Protein AF-C0PP28-F1 (afdb_monomer)

pLDDT: mean 81.12, std 16.84, range [31.27, 96.44]

Secondary structure (DSSP, 8-state):
-----TT----PPP---HHHHHHHHHHHHHHHHHHHHHHHHHHHHHTPPP-SHHHHHHHHHHHHHHHHHHHHHHHHHHH-HHHHS--S-PPP-PPP--HHHHHHHHHHHHHHHHHHHHHHHHHHHSSSSB-HHHHHHHHHHHHHHHHTGGGS-GGGHHHHHHHHHHHHHHHHHSPBPP-----------SSS-S--EEEEE--SSSS-EEEEEEE-TTS-EEEEEES-SS-GGG-EEEEEPPPGGGGTT--HHHHHHHHTTS-HHHHHHH--SSHHHHHHHHHHHHHHHHHT-GGGHHHHHHHHHS-TT----

Foldseek 3Di:
DDPPPPDPPDPPPPPPPPVLVVVLVVLVVVLVVLLVVLVVQLVVLLPDFQQALVSLVVSLVSLVVSVVVNVVSVVCCVVDPSNVPDPDDDDPPDDPPCPSSVLSNQQSVLLNVLLVLLVVLLVVLPPPADEPVNLVVSLVVLVVSVVCLVSHDPSHNVHSVVSSVVSNCSSVPGDYDDDDPDDDDPPDDPPFFPDWDWDWADDVDPDIWIWIWGAGPVLFIKIWGQLDPVCSVNHIDIDTQDALVVLPPDALVVVVVVCNRPRPVLCVQQDDPGSLSSSLSNNVVRLVRQCRYPSCVVVSVCVVVVPPRDPPD

Sequence (313 aa):
MDGWMAGLGTAQPPTTDALGQLLSEYTKRVYTSQLQHLKDIAGTLATEEADDPAHVSKLRSALESVDHKRRKIMQQMRTDTALLTKEEGGSPIRNPLTAAEDARLASLISLDNILKQVKEVIRQSSTGPMRKSKRKALLELLDDLLTQMPSLLDIDHPCAQKQIMEARKVVESLQEDPDDPAPQSNALGEGEVSQWNVLQFNTGTTAPFIIKCGANSSGELVIKADLRVQEPKGGEVIRVVPRPTVLADLSFEEIKGVFEQLPEAVSLLALARTADGTRARYSRLYRTLASKVTALKETVAEMERGGVFKDVR

Organism: Zea mays (NCBI:txid4577)

Structure (mmCIF, N/CA/C/O backbone):
data_AF-C0PP28-F1
#
_entry.id   AF-C0PP28-F1
#
loop_
_atom_site.group_PDB
_atom_site.id
_atom_site.type_symbol
_atom_site.label_atom_id
_atom_site.label_alt_id
_atom_site.label_comp_id
_atom_site.label_asym_id
_atom_site.label_entity_id
_atom_site.label_seq_id
_atom_site.pdbx_PDB_ins_code
_atom_site.Cartn_x
_atom_site.Cartn_y
_atom_site.Cartn_z
_atom_site.occupancy
_atom_site.B_iso_or_equiv
_atom_site.auth_seq_id
_atom_site.auth_comp_id
_atom_site.auth_asym_id
_atom_site.auth_atom_id
_atom_site.pdbx_PDB_model_num
ATOM 1 N N . MET A 1 1 ? 35.821 28.386 -80.240 1.00 41.94 1 MET A N 1
ATOM 2 C CA . MET A 1 1 ? 36.474 27.076 -80.099 1.00 41.94 1 MET A CA 1
ATOM 3 C C . MET A 1 1 ? 36.573 26.772 -78.617 1.00 41.94 1 MET A C 1
ATOM 5 O O . MET A 1 1 ? 37.172 27.547 -77.888 1.00 41.94 1 MET A O 1
ATOM 9 N N . ASP A 1 2 ? 35.871 25.711 -78.228 1.00 48.78 2 ASP A N 1
ATOM 10 C CA . ASP A 1 2 ? 36.156 24.815 -77.103 1.00 48.78 2 ASP A CA 1
ATOM 11 C C . ASP A 1 2 ? 35.894 25.275 -75.666 1.00 48.78 2 ASP A C 1
ATOM 13 O O . ASP A 1 2 ? 36.781 25.387 -74.824 1.00 48.78 2 ASP A O 1
ATOM 17 N N . GLY A 1 3 ? 34.599 25.331 -75.346 1.00 54.72 3 GLY A N 1
ATOM 18 C CA . GLY A 1 3 ? 34.135 24.690 -74.120 1.00 54.72 3 GLY A CA 1
ATOM 19 C C . GLY A 1 3 ? 34.180 23.167 -74.283 1.00 54.72 3 GLY A C 1
ATOM 20 O O . GLY A 1 3 ? 33.313 22.625 -74.949 1.00 54.72 3 GLY A O 1
ATOM 21 N N . TRP A 1 4 ? 35.176 22.502 -73.687 1.00 55.50 4 TRP A N 1
ATOM 22 C CA . TRP A 1 4 ? 35.213 21.034 -73.496 1.00 55.50 4 TRP A CA 1
ATOM 23 C C . TRP A 1 4 ? 35.930 20.593 -72.199 1.00 55.50 4 TRP A C 1
ATOM 25 O O . TRP A 1 4 ? 36.113 19.402 -71.982 1.00 55.50 4 TRP A O 1
ATOM 35 N N . MET A 1 5 ? 36.314 21.515 -71.303 1.00 47.19 5 MET A N 1
ATOM 36 C CA . MET A 1 5 ? 37.063 21.179 -70.070 1.00 47.19 5 MET A CA 1
ATOM 37 C C . MET A 1 5 ? 36.372 21.605 -68.759 1.00 47.19 5 MET A C 1
ATOM 39 O O . MET A 1 5 ? 36.931 21.426 -67.679 1.00 47.19 5 MET A O 1
ATOM 43 N N . ALA A 1 6 ? 35.144 22.130 -68.816 1.00 54.03 6 ALA A N 1
ATOM 44 C CA . ALA A 1 6 ? 34.333 22.431 -67.632 1.00 54.03 6 ALA A CA 1
ATOM 45 C C . ALA A 1 6 ? 33.471 21.211 -67.265 1.00 54.03 6 ALA A C 1
ATOM 47 O O . ALA A 1 6 ? 32.279 21.173 -67.551 1.00 54.03 6 ALA A O 1
ATOM 48 N N . GLY A 1 7 ? 34.089 20.170 -66.709 1.00 50.88 7 GLY A N 1
ATOM 49 C CA . GLY A 1 7 ? 33.355 18.944 -66.374 1.00 50.88 7 GLY A CA 1
ATOM 50 C C . GLY A 1 7 ? 34.175 17.782 -65.827 1.00 50.88 7 GLY A C 1
ATOM 51 O O . GLY A 1 7 ? 33.624 16.702 -65.636 1.00 50.88 7 GLY A O 1
ATOM 52 N N . LEU A 1 8 ? 35.468 17.964 -65.543 1.00 47.06 8 LEU A N 1
ATOM 53 C CA . LEU A 1 8 ? 36.186 16.999 -64.716 1.00 47.06 8 LEU A CA 1
ATOM 54 C C . LEU A 1 8 ? 35.787 17.278 -63.274 1.00 47.06 8 LEU A C 1
ATOM 56 O O . LEU A 1 8 ? 36.372 18.130 -62.605 1.00 47.06 8 LEU A O 1
ATOM 60 N N . GLY A 1 9 ? 34.709 16.609 -62.857 1.00 52.03 9 GLY A N 1
ATOM 61 C CA . GLY A 1 9 ? 34.250 16.587 -61.481 1.00 52.03 9 GLY A CA 1
ATOM 62 C C . GLY A 1 9 ? 35.451 16.433 -60.563 1.00 52.03 9 GLY A C 1
ATOM 63 O O . GLY A 1 9 ? 36.311 15.578 -60.786 1.00 52.03 9 GLY A O 1
ATOM 64 N N . THR A 1 10 ? 35.527 17.299 -59.556 1.00 48.22 10 THR A N 1
ATOM 65 C CA . THR A 1 10 ? 36.398 17.074 -58.409 1.00 48.22 10 THR A CA 1
ATOM 66 C C . THR A 1 10 ? 36.230 15.614 -58.026 1.00 48.22 10 THR A C 1
ATOM 68 O O . THR A 1 10 ? 35.101 15.206 -57.749 1.00 48.22 10 THR A O 1
ATOM 71 N N . ALA A 1 11 ? 37.302 14.822 -58.100 1.00 46.47 11 ALA A N 1
ATOM 72 C CA . ALA A 1 11 ? 37.268 13.445 -57.644 1.00 46.47 11 ALA A CA 1
ATOM 73 C C . ALA A 1 11 ? 36.828 13.496 -56.183 1.00 46.47 11 ALA A C 1
ATOM 75 O O . ALA A 1 11 ? 37.603 13.879 -55.305 1.00 46.47 11 ALA A O 1
ATOM 76 N N . GLN A 1 12 ? 35.545 13.226 -55.948 1.00 50.59 12 GLN A N 1
ATOM 77 C CA . GLN A 1 12 ? 35.011 13.126 -54.611 1.00 50.59 12 GLN A CA 1
ATOM 78 C C . GLN A 1 12 ? 35.788 11.961 -54.005 1.00 50.59 12 GLN A C 1
ATOM 80 O O . GLN A 1 12 ? 35.785 10.878 -54.606 1.00 50.59 12 GLN A O 1
ATOM 85 N N . PRO A 1 13 ? 36.555 12.186 -52.923 1.00 47.38 13 PRO A N 1
ATOM 86 C CA . PRO A 1 13 ? 37.329 11.115 -52.322 1.00 47.38 13 PRO A CA 1
ATOM 87 C C . PRO A 1 13 ? 36.363 9.954 -52.080 1.00 47.38 13 PRO A C 1
ATOM 89 O O . PRO A 1 13 ? 35.227 10.213 -51.662 1.00 47.38 13 PRO A O 1
ATOM 92 N N . PRO A 1 14 ? 36.742 8.705 -52.411 1.00 52.75 14 PRO A N 1
ATOM 93 C CA . PRO A 1 14 ? 35.852 7.577 -52.203 1.00 52.75 14 PRO A CA 1
ATOM 94 C C . PRO A 1 14 ? 35.389 7.645 -50.750 1.00 52.75 14 PRO A C 1
ATOM 96 O O . PRO A 1 14 ? 36.208 7.794 -49.845 1.00 52.75 14 PRO A O 1
ATOM 99 N N . THR A 1 15 ? 34.075 7.648 -50.537 1.00 56.72 15 THR A N 1
ATOM 100 C CA . THR A 1 15 ? 33.445 7.684 -49.217 1.00 56.72 15 THR A CA 1
ATOM 101 C C . THR A 1 15 ? 33.726 6.350 -48.522 1.00 56.72 15 THR A C 1
ATOM 103 O O . THR A 1 15 ? 32.890 5.455 -48.439 1.00 56.72 15 THR A O 1
ATOM 106 N N . THR A 1 16 ? 34.971 6.172 -48.084 1.00 55.84 16 THR A N 1
ATOM 107 C CA . THR A 1 16 ? 35.515 4.951 -47.496 1.00 55.84 16 THR A CA 1
ATOM 108 C C . THR A 1 16 ? 35.179 4.891 -46.021 1.00 55.84 16 THR A C 1
ATOM 110 O O . THR A 1 16 ? 36.054 4.974 -45.165 1.00 55.84 16 THR A O 1
ATOM 113 N N . ASP A 1 17 ? 33.899 4.702 -45.733 1.00 72.81 17 ASP A N 1
ATOM 114 C CA . ASP A 1 17 ? 33.510 4.027 -44.502 1.00 72.81 17 ASP A CA 1
ATOM 115 C C . ASP A 1 17 ? 32.347 3.060 -44.744 1.00 72.81 17 ASP A C 1
ATOM 117 O O . ASP A 1 17 ? 31.373 3.009 -44.004 1.00 72.81 17 ASP A O 1
ATOM 121 N N . ALA A 1 18 ? 32.420 2.281 -45.829 1.00 79.50 18 ALA A N 1
ATOM 122 C CA . ALA A 1 18 ? 31.434 1.233 -46.102 1.00 79.50 18 ALA A CA 1
ATOM 123 C C . ALA A 1 18 ? 31.352 0.216 -44.946 1.00 79.50 18 ALA A C 1
ATOM 125 O O . ALA A 1 18 ? 30.270 -0.278 -44.629 1.00 79.50 18 ALA A O 1
ATOM 126 N N . LEU A 1 19 ? 32.484 -0.060 -44.284 1.00 81.19 19 LEU A N 1
ATOM 127 C CA . LEU A 1 19 ? 32.535 -0.921 -43.105 1.00 81.19 19 LEU A CA 1
ATOM 128 C C . LEU A 1 19 ? 31.867 -0.262 -41.891 1.00 81.19 19 LEU A C 1
ATOM 130 O O . LEU A 1 19 ? 31.028 -0.901 -41.267 1.00 81.19 19 LEU A O 1
ATOM 134 N N . GLY A 1 20 ? 32.174 0.992 -41.558 1.00 79.12 20 GLY A N 1
ATOM 135 C CA . GLY A 1 20 ? 31.533 1.686 -40.441 1.00 79.12 20 GLY A CA 1
ATOM 136 C C . GLY A 1 20 ? 30.054 1.977 -40.683 1.00 79.12 20 GLY A C 1
ATOM 137 O O . GLY A 1 20 ? 29.264 1.866 -39.751 1.00 79.12 20 GLY A O 1
ATOM 138 N N . GLN A 1 21 ? 29.627 2.199 -41.931 1.00 79.94 21 GLN A N 1
ATOM 139 C CA . GLN A 1 21 ? 28.206 2.238 -42.299 1.00 79.94 21 GLN A CA 1
ATOM 140 C C . GLN A 1 21 ? 27.522 0.888 -42.066 1.00 79.94 21 GLN A C 1
ATOM 142 O O . GLN A 1 21 ? 26.448 0.843 -41.467 1.00 79.94 21 GLN A O 1
ATOM 147 N N . LEU A 1 22 ? 28.147 -0.216 -42.490 1.00 84.62 22 LEU A N 1
ATOM 148 C CA . LEU A 1 22 ? 27.623 -1.560 -42.253 1.00 84.62 22 LEU A CA 1
ATOM 149 C C . LEU A 1 22 ? 27.542 -1.875 -40.754 1.00 84.62 22 LEU A C 1
ATOM 151 O O . LEU A 1 22 ? 26.537 -2.418 -40.300 1.00 84.62 22 LEU A O 1
ATOM 155 N N . LEU A 1 23 ? 28.571 -1.510 -39.984 1.00 83.62 23 LEU A N 1
ATOM 156 C CA . LEU A 1 23 ? 28.601 -1.682 -38.532 1.00 83.62 23 LEU A CA 1
ATOM 157 C C . LEU A 1 23 ? 27.545 -0.811 -37.840 1.00 83.62 23 LEU A C 1
ATOM 159 O O . LEU A 1 23 ? 26.855 -1.305 -36.957 1.00 83.62 23 LEU A O 1
ATOM 163 N N . SER A 1 24 ? 27.356 0.439 -38.264 1.00 82.50 24 SER A N 1
ATOM 164 C CA . SER A 1 24 ? 26.331 1.345 -37.728 1.00 82.50 24 SER A CA 1
ATOM 165 C C . SER A 1 24 ? 24.912 0.822 -37.990 1.00 82.50 24 SER A C 1
ATOM 167 O O . SER A 1 24 ? 24.100 0.719 -37.068 1.00 82.50 24 SER A O 1
ATOM 169 N N . GLU A 1 25 ? 24.624 0.394 -39.224 1.00 84.62 25 GLU A N 1
ATOM 170 C CA . GLU A 1 25 ? 23.344 -0.221 -39.594 1.00 84.62 25 GLU A CA 1
ATOM 171 C C . GLU A 1 25 ? 23.107 -1.541 -38.851 1.00 84.62 25 GLU A C 1
ATOM 173 O O . GLU A 1 25 ? 22.003 -1.793 -38.361 1.00 84.62 25 GLU A O 1
ATOM 178 N N . TYR A 1 26 ? 24.139 -2.375 -38.713 1.00 87.62 26 TYR A N 1
ATOM 179 C CA . TYR A 1 26 ? 24.058 -3.604 -37.930 1.00 87.62 26 TYR A CA 1
ATOM 180 C C . TYR A 1 26 ? 23.750 -3.310 -36.457 1.00 87.62 26 TYR A C 1
ATOM 182 O O . TYR A 1 26 ? 22.793 -3.857 -35.910 1.00 87.62 26 TYR A O 1
ATOM 190 N N . THR A 1 27 ? 24.485 -2.391 -35.831 1.00 88.06 27 THR A N 1
ATOM 191 C CA . THR A 1 27 ? 24.271 -1.963 -34.442 1.00 88.06 27 THR A CA 1
ATOM 192 C C . THR A 1 27 ? 22.855 -1.420 -34.236 1.00 88.06 27 THR A C 1
ATOM 194 O O . THR A 1 27 ? 22.158 -1.813 -33.297 1.00 88.06 27 THR A O 1
ATOM 197 N N . LYS A 1 28 ? 22.359 -0.592 -35.163 1.00 86.38 28 LYS A N 1
ATOM 198 C CA . LYS A 1 28 ? 20.978 -0.093 -35.147 1.00 86.38 28 LYS A CA 1
ATOM 199 C C . LYS A 1 28 ? 19.953 -1.228 -35.243 1.00 86.38 28 LYS A C 1
ATOM 201 O O . LYS A 1 28 ? 18.969 -1.226 -34.498 1.00 86.38 28 LYS A O 1
ATOM 206 N N . ARG A 1 29 ? 20.170 -2.215 -36.121 1.00 88.44 29 ARG A N 1
ATOM 207 C CA . ARG A 1 29 ? 19.309 -3.407 -36.242 1.00 88.44 29 ARG A CA 1
ATOM 208 C C . ARG A 1 29 ? 19.294 -4.243 -34.965 1.00 88.44 29 ARG A C 1
ATOM 210 O O . ARG A 1 29 ? 18.227 -4.683 -34.550 1.00 88.44 29 ARG A O 1
ATOM 217 N N . VAL A 1 30 ? 20.440 -4.417 -34.309 1.00 92.44 30 VAL A N 1
ATOM 218 C CA . VAL A 1 30 ? 20.526 -5.146 -33.034 1.00 92.44 30 VAL A CA 1
ATOM 219 C C . VAL A 1 30 ? 19.685 -4.458 -31.962 1.00 92.44 30 VAL A C 1
ATOM 221 O O . VAL A 1 30 ? 18.819 -5.097 -31.364 1.00 92.44 30 VAL A O 1
ATOM 224 N N . TYR A 1 31 ? 19.869 -3.154 -31.745 1.00 91.75 31 TYR A N 1
ATOM 225 C CA . TYR A 1 31 ? 19.105 -2.447 -30.716 1.00 91.75 31 TYR A CA 1
ATOM 226 C C . TYR A 1 31 ? 17.607 -2.385 -31.017 1.00 91.75 31 TYR A C 1
ATOM 228 O O . TYR A 1 31 ? 16.788 -2.599 -30.124 1.00 91.75 31 TYR A O 1
ATOM 236 N N . THR A 1 32 ? 17.228 -2.132 -32.272 1.00 87.94 32 THR A N 1
ATOM 237 C CA . THR A 1 32 ? 15.811 -2.130 -32.673 1.00 87.94 32 THR A CA 1
ATOM 238 C C . THR A 1 32 ? 15.172 -3.503 -32.486 1.00 87.94 32 THR A C 1
ATOM 240 O O . THR A 1 32 ? 14.068 -3.580 -31.953 1.00 87.94 32 THR A O 1
ATOM 243 N N . SER A 1 33 ? 15.881 -4.587 -32.814 1.00 92.56 33 SER A N 1
ATOM 244 C CA . SER A 1 33 ? 15.422 -5.953 -32.547 1.00 92.56 33 SER A CA 1
ATOM 245 C C . SER A 1 33 ? 15.244 -6.224 -31.051 1.00 92.56 33 SER A C 1
ATOM 247 O O . SER A 1 33 ? 14.247 -6.827 -30.663 1.00 92.56 33 SER A O 1
ATOM 249 N N . GLN A 1 34 ? 16.171 -5.774 -30.200 1.00 93.94 34 GLN A N 1
ATOM 250 C CA . GLN A 1 34 ? 16.052 -5.942 -28.748 1.00 93.94 34 GLN A CA 1
ATOM 251 C C . GLN A 1 34 ? 14.868 -5.155 -28.172 1.00 93.94 34 GLN A C 1
ATOM 253 O O . GLN A 1 34 ? 14.126 -5.676 -27.340 1.00 93.94 34 GLN A O 1
ATOM 258 N N . LEU A 1 35 ? 14.667 -3.913 -28.620 1.00 91.88 35 LEU A N 1
ATOM 259 C CA . LEU A 1 35 ? 13.535 -3.086 -28.199 1.00 91.88 35 LEU A CA 1
ATOM 260 C C . LEU A 1 35 ? 12.199 -3.668 -28.665 1.00 91.88 35 LEU A C 1
ATOM 262 O O . LEU A 1 35 ? 11.237 -3.641 -27.899 1.00 91.88 35 LEU A O 1
ATOM 266 N N . GLN A 1 36 ? 12.148 -4.225 -29.878 1.00 91.62 36 GLN A N 1
ATOM 267 C CA . GLN A 1 36 ? 10.965 -4.914 -30.384 1.00 91.62 36 GLN A CA 1
ATOM 268 C C . GLN A 1 36 ? 10.652 -6.157 -29.546 1.00 91.62 36 GLN A C 1
ATOM 270 O O . GLN A 1 36 ? 9.529 -6.303 -29.083 1.00 91.62 36 GLN A O 1
ATOM 275 N N . HIS A 1 37 ? 11.654 -6.980 -29.235 1.00 93.88 37 HIS A N 1
ATOM 276 C CA . HIS A 1 37 ? 11.471 -8.139 -28.363 1.00 93.88 37 HIS A CA 1
ATOM 277 C C . HIS A 1 37 ? 10.948 -7.749 -26.967 1.00 93.88 37 HIS A C 1
ATOM 279 O O . HIS A 1 37 ? 10.038 -8.381 -26.438 1.00 93.88 37 HIS A O 1
ATOM 285 N N . LEU A 1 38 ? 11.473 -6.673 -26.366 1.00 94.56 38 LEU A N 1
ATOM 286 C CA . LEU A 1 38 ? 10.952 -6.163 -25.091 1.00 94.56 38 LEU A CA 1
ATOM 287 C C . LEU A 1 38 ? 9.520 -5.631 -25.205 1.00 94.56 38 LEU A C 1
ATOM 289 O O . LEU A 1 38 ? 8.760 -5.742 -24.248 1.00 94.56 38 LEU A O 1
ATOM 293 N N . LYS A 1 39 ? 9.149 -5.044 -26.345 1.00 92.06 39 LYS A N 1
ATOM 294 C CA . LYS A 1 39 ? 7.774 -4.618 -26.622 1.00 92.06 39 LYS A CA 1
ATOM 295 C C . LYS A 1 39 ? 6.832 -5.819 -26.728 1.00 92.06 39 LYS A C 1
ATOM 297 O O . LYS A 1 39 ? 5.750 -5.776 -26.161 1.00 92.06 39 LYS A O 1
ATOM 302 N N . ASP A 1 40 ? 7.251 -6.895 -27.385 1.00 92.94 40 ASP A N 1
ATOM 303 C CA . ASP A 1 40 ? 6.438 -8.110 -27.519 1.00 92.94 40 ASP A CA 1
ATOM 304 C C . ASP A 1 40 ? 6.215 -8.784 -26.151 1.00 92.94 40 ASP A C 1
ATOM 306 O O . ASP A 1 40 ? 5.093 -9.173 -25.816 1.00 92.94 40 ASP A O 1
ATOM 310 N N . ILE A 1 41 ? 7.258 -8.836 -25.309 1.00 94.81 41 ILE A N 1
ATOM 311 C CA . ILE A 1 41 ? 7.141 -9.309 -23.920 1.00 94.81 41 ILE A CA 1
ATOM 312 C C . ILE A 1 41 ? 6.191 -8.413 -23.121 1.00 94.81 41 ILE A C 1
ATOM 314 O O . ILE A 1 41 ? 5.282 -8.924 -22.473 1.00 94.81 41 ILE A O 1
ATOM 318 N N . ALA A 1 42 ? 6.386 -7.091 -23.153 1.00 93.06 42 ALA A N 1
ATOM 319 C CA . ALA A 1 42 ? 5.533 -6.163 -22.413 1.00 93.06 42 ALA A CA 1
ATOM 320 C C . ALA A 1 42 ? 4.072 -6.241 -22.868 1.00 93.06 42 ALA A C 1
ATOM 322 O O . ALA A 1 42 ? 3.184 -6.231 -22.026 1.00 93.06 42 ALA A O 1
ATOM 323 N N . GLY A 1 43 ? 3.825 -6.378 -24.174 1.00 92.00 43 GLY A N 1
ATOM 324 C CA . GLY A 1 43 ? 2.489 -6.577 -24.727 1.00 92.00 43 GLY A CA 1
ATOM 325 C C . GLY A 1 43 ? 1.834 -7.857 -24.213 1.00 92.00 43 GLY A C 1
ATOM 326 O O . GLY A 1 43 ? 0.678 -7.820 -23.807 1.00 92.00 43 GLY A O 1
ATOM 327 N N . THR A 1 44 ? 2.591 -8.956 -24.145 1.00 93.38 44 THR A N 1
ATOM 328 C CA . THR A 1 44 ? 2.106 -10.232 -23.591 1.00 93.38 44 THR A CA 1
ATOM 329 C C . THR A 1 44 ? 1.745 -10.090 -22.110 1.00 93.38 44 THR A C 1
ATOM 331 O O . THR A 1 44 ? 0.630 -10.422 -21.714 1.00 93.38 44 THR A O 1
ATOM 334 N N . LEU A 1 45 ? 2.652 -9.518 -21.309 1.00 93.75 45 LEU A N 1
ATOM 335 C CA . LEU A 1 45 ? 2.432 -9.266 -19.879 1.00 93.75 45 LEU A CA 1
ATOM 336 C C . LEU A 1 45 ? 1.278 -8.281 -19.633 1.00 93.75 45 LEU A C 1
ATOM 338 O O . LEU A 1 45 ? 0.571 -8.380 -18.634 1.00 93.75 45 LEU A O 1
ATOM 342 N N . ALA A 1 46 ? 1.066 -7.320 -20.535 1.00 91.31 46 ALA A N 1
ATOM 343 C CA . ALA A 1 46 ? -0.014 -6.349 -20.415 1.00 91.31 46 ALA A CA 1
ATOM 344 C C . ALA A 1 46 ? -1.401 -6.962 -20.640 1.00 91.31 46 ALA A C 1
ATOM 346 O O . ALA A 1 46 ? -2.382 -6.454 -20.109 1.00 91.31 46 ALA A O 1
ATOM 347 N N . THR A 1 47 ? -1.491 -8.062 -21.380 1.00 91.69 47 THR A N 1
ATOM 348 C CA . THR A 1 47 ? -2.754 -8.778 -21.611 1.00 91.69 47 THR A CA 1
ATOM 349 C C . THR A 1 47 ? -2.978 -9.953 -20.663 1.00 91.69 47 THR A C 1
ATOM 351 O O . THR A 1 47 ? -3.999 -10.622 -20.765 1.00 91.69 47 THR A O 1
ATOM 354 N N . GLU A 1 48 ? -2.034 -10.230 -19.764 1.00 93.50 48 GLU A N 1
ATOM 355 C CA . GLU A 1 48 ? -2.141 -11.328 -18.805 1.00 93.50 48 GLU A CA 1
ATOM 356 C C . GLU A 1 48 ? -3.057 -10.933 -17.634 1.00 93.50 48 GLU A C 1
ATOM 358 O O . GLU A 1 48 ? -2.867 -9.890 -16.994 1.00 93.50 48 GLU A O 1
ATOM 363 N N . GLU A 1 49 ? -4.071 -11.761 -17.375 1.00 91.56 49 GLU A N 1
ATOM 364 C CA . GLU A 1 49 ? -4.974 -11.637 -16.229 1.00 91.56 49 GLU A CA 1
ATOM 365 C C . GLU A 1 49 ? -4.266 -12.071 -14.942 1.00 91.56 49 GLU A C 1
ATOM 367 O O . GLU A 1 49 ? -3.509 -13.041 -14.919 1.00 91.56 49 GLU A O 1
ATOM 372 N N . ALA A 1 50 ? -4.508 -11.348 -13.849 1.00 88.50 50 ALA A N 1
ATOM 373 C CA . ALA A 1 50 ? -3.956 -11.708 -12.552 1.00 88.50 50 ALA A CA 1
ATOM 374 C C . ALA A 1 50 ? -4.968 -12.538 -11.749 1.00 88.50 50 ALA A C 1
ATOM 376 O O . ALA A 1 50 ? -6.023 -12.039 -11.371 1.00 88.50 50 ALA A O 1
ATOM 377 N N . ASP A 1 51 ? -4.636 -13.794 -11.448 1.00 84.81 51 ASP A N 1
ATOM 378 C CA . ASP A 1 51 ? -5.553 -14.704 -10.735 1.00 84.81 51 ASP A CA 1
ATOM 379 C C . ASP A 1 51 ? -5.559 -14.522 -9.211 1.00 84.81 51 ASP A C 1
ATOM 381 O O . ASP A 1 51 ? -6.566 -14.765 -8.527 1.00 84.81 51 ASP A O 1
ATOM 385 N N . ASP A 1 52 ? -4.393 -14.170 -8.668 1.00 89.56 52 ASP A N 1
ATOM 386 C CA . ASP A 1 52 ? -4.130 -14.105 -7.238 1.00 89.56 52 ASP A CA 1
ATOM 387 C C . ASP A 1 52 ? -3.108 -13.002 -6.883 1.00 89.56 52 ASP A C 1
ATOM 389 O O . ASP A 1 52 ? -2.400 -12.482 -7.755 1.00 89.56 52 ASP A O 1
ATOM 393 N N . PRO A 1 53 ? -2.988 -12.629 -5.593 1.00 90.06 53 PRO A N 1
ATOM 394 C CA . PRO A 1 53 ? -2.063 -11.579 -5.166 1.00 90.06 53 PRO A CA 1
ATOM 395 C C . PRO A 1 53 ? -0.585 -11.845 -5.492 1.00 90.06 53 PRO A C 1
ATOM 397 O O . PRO A 1 53 ? 0.187 -10.904 -5.688 1.00 90.06 53 PRO A O 1
ATOM 400 N N . ALA A 1 54 ? -0.160 -13.110 -5.556 1.00 92.56 54 ALA A N 1
ATOM 401 C CA . ALA A 1 54 ? 1.210 -13.454 -5.917 1.00 92.56 54 ALA A CA 1
ATOM 402 C C . ALA A 1 54 ? 1.449 -13.270 -7.425 1.00 92.56 54 ALA A C 1
ATOM 404 O O . ALA A 1 54 ? 2.526 -12.815 -7.816 1.00 92.56 54 ALA A O 1
ATOM 405 N N . HIS A 1 55 ? 0.454 -13.571 -8.264 1.00 93.69 55 HIS A N 1
ATOM 406 C CA . HIS A 1 55 ? 0.463 -13.303 -9.703 1.00 93.69 55 HIS A CA 1
ATOM 407 C C . HIS A 1 55 ? 0.550 -11.799 -9.984 1.00 93.69 55 HIS A C 1
ATOM 409 O O . HIS A 1 55 ? 1.419 -11.391 -10.753 1.00 93.69 55 HIS A O 1
ATOM 415 N N . VAL A 1 56 ? -0.221 -10.959 -9.279 1.00 94.50 56 VAL A N 1
ATOM 416 C CA . VAL A 1 56 ? -0.129 -9.485 -9.387 1.00 94.50 56 VAL A CA 1
ATOM 417 C C . VAL A 1 56 ? 1.298 -8.991 -9.131 1.00 94.50 56 VAL A C 1
ATOM 419 O O . VAL A 1 56 ? 1.856 -8.227 -9.921 1.00 94.50 56 VAL A O 1
ATOM 422 N N . SER A 1 57 ? 1.924 -9.460 -8.048 1.00 93.69 57 SER A N 1
ATOM 423 C CA . SER A 1 57 ? 3.286 -9.057 -7.675 1.00 93.69 57 SER A CA 1
ATOM 424 C C . SER A 1 57 ? 4.335 -9.465 -8.720 1.00 93.69 57 SER A C 1
ATOM 426 O O . SER A 1 57 ? 5.242 -8.685 -9.043 1.00 93.69 57 SER A O 1
ATOM 428 N N . LYS A 1 58 ? 4.194 -10.670 -9.290 1.00 95.50 58 LYS A N 1
ATOM 429 C CA . LYS A 1 58 ? 5.054 -11.176 -10.371 1.00 95.50 58 LYS A CA 1
ATOM 430 C C . LYS A 1 58 ? 4.884 -10.364 -11.655 1.00 95.50 58 LYS A C 1
ATOM 432 O O . LYS A 1 58 ? 5.891 -9.928 -12.210 1.00 95.50 58 LYS A O 1
ATOM 437 N N . LEU A 1 59 ? 3.644 -10.127 -12.089 1.00 95.44 59 LEU A N 1
ATOM 438 C CA . LEU A 1 59 ? 3.318 -9.356 -13.294 1.00 95.44 59 LEU A CA 1
ATOM 439 C C . LEU A 1 59 ? 3.883 -7.941 -13.228 1.00 95.44 59 LEU A C 1
ATOM 441 O O . LEU A 1 59 ? 4.573 -7.491 -14.144 1.00 95.44 59 LEU A O 1
ATOM 445 N N . ARG A 1 60 ? 3.667 -7.270 -12.093 1.00 95.19 60 ARG A N 1
ATOM 446 C CA . ARG A 1 60 ? 4.223 -5.946 -11.824 1.00 95.19 60 ARG A CA 1
ATOM 447 C C . ARG A 1 60 ? 5.749 -5.950 -11.938 1.00 95.19 60 ARG A C 1
ATOM 449 O O . ARG A 1 60 ? 6.312 -5.158 -12.688 1.00 95.19 60 ARG A O 1
ATOM 456 N N . SER A 1 61 ? 6.413 -6.862 -11.227 1.00 96.38 61 SER A N 1
ATOM 457 C CA . SER A 1 61 ? 7.879 -6.959 -11.212 1.00 96.38 61 SER A CA 1
ATOM 458 C C . SER A 1 61 ? 8.455 -7.269 -12.602 1.00 96.38 61 SER A C 1
ATOM 460 O O . SER A 1 61 ? 9.510 -6.753 -12.978 1.00 96.38 61 SER A O 1
ATOM 462 N N . ALA A 1 62 ? 7.763 -8.098 -13.389 1.00 96.44 62 ALA A N 1
ATOM 463 C CA . ALA A 1 62 ? 8.144 -8.421 -14.758 1.00 96.44 62 ALA A CA 1
ATOM 464 C C . ALA A 1 62 ? 8.055 -7.190 -15.677 1.00 96.44 62 ALA A C 1
ATOM 466 O O . ALA A 1 62 ? 9.021 -6.895 -16.385 1.00 96.44 62 ALA A O 1
ATOM 467 N N . LEU A 1 63 ? 6.953 -6.432 -15.618 1.00 94.88 63 LEU A N 1
ATOM 468 C CA . LEU A 1 63 ? 6.781 -5.196 -16.389 1.00 94.88 63 LEU A CA 1
ATOM 469 C C . LEU A 1 63 ? 7.802 -4.116 -15.994 1.00 94.88 63 LEU A C 1
ATOM 471 O O . LEU A 1 63 ? 8.436 -3.535 -16.875 1.00 94.88 63 LEU A O 1
ATOM 475 N N . GLU A 1 64 ? 8.053 -3.913 -14.695 1.00 95.25 64 GLU A N 1
ATOM 476 C CA . GLU A 1 64 ? 9.100 -2.997 -14.207 1.00 95.25 64 GLU A CA 1
ATOM 477 C C . GLU A 1 64 ? 10.494 -3.394 -14.733 1.00 95.25 64 GLU A C 1
ATOM 479 O O . GLU A 1 64 ? 11.289 -2.538 -15.134 1.00 95.25 64 GLU A O 1
ATOM 484 N N . SER A 1 65 ? 10.795 -4.698 -14.786 1.00 96.44 65 SER A N 1
ATOM 485 C CA . SER A 1 65 ? 12.062 -5.212 -15.323 1.00 96.44 65 SER A CA 1
ATOM 486 C C . SER A 1 65 ? 12.205 -4.958 -16.824 1.00 96.44 65 SER A C 1
ATOM 488 O O . SER A 1 65 ? 13.278 -4.557 -17.288 1.00 96.44 65 SER A O 1
ATOM 490 N N . VAL A 1 66 ? 11.136 -5.174 -17.595 1.00 95.25 66 VAL A N 1
ATOM 491 C CA . VAL A 1 66 ? 11.115 -4.925 -19.043 1.00 95.25 66 VAL A CA 1
ATOM 492 C C . VAL A 1 66 ? 11.325 -3.441 -19.337 1.00 95.25 66 VAL A C 1
ATOM 494 O O . VAL A 1 66 ? 12.182 -3.091 -20.152 1.00 95.25 66 VAL A O 1
ATOM 497 N N . ASP A 1 67 ? 10.625 -2.570 -18.617 1.00 92.31 67 ASP A N 1
ATOM 498 C CA . ASP A 1 67 ? 10.753 -1.120 -18.730 1.00 92.31 67 ASP A CA 1
ATOM 499 C C . ASP A 1 67 ? 12.159 -0.628 -18.320 1.00 92.31 67 ASP A C 1
ATOM 501 O O . ASP A 1 67 ? 12.804 0.155 -19.027 1.00 92.31 67 ASP A O 1
ATOM 505 N N . HIS A 1 68 ? 12.728 -1.178 -17.242 1.00 94.62 68 HIS A N 1
ATOM 506 C CA . HIS A 1 68 ? 14.112 -0.901 -16.856 1.00 94.62 68 HIS A CA 1
ATOM 507 C C . HIS A 1 68 ? 15.121 -1.308 -17.945 1.00 94.62 68 HIS A C 1
ATOM 509 O O . HIS A 1 68 ? 15.997 -0.515 -18.307 1.00 94.62 68 HIS A O 1
ATOM 515 N N . LYS A 1 69 ? 14.994 -2.518 -18.509 1.00 95.50 69 LYS A N 1
ATOM 516 C CA . LYS A 1 69 ? 15.861 -2.990 -19.604 1.00 95.50 69 LYS A CA 1
ATOM 517 C C . LYS A 1 69 ? 15.731 -2.106 -20.842 1.00 95.50 69 LYS A C 1
ATOM 519 O O . LYS A 1 69 ? 16.743 -1.769 -21.455 1.00 95.50 69 LYS A O 1
ATOM 524 N N . ARG A 1 70 ? 14.512 -1.683 -21.177 1.00 92.75 70 ARG A N 1
ATOM 525 C CA . ARG A 1 70 ? 14.237 -0.780 -22.299 1.00 92.75 70 ARG A CA 1
ATOM 526 C C . ARG A 1 70 ? 14.942 0.561 -22.123 1.00 92.75 70 ARG A C 1
ATOM 528 O O . ARG A 1 70 ? 15.654 0.988 -23.029 1.00 92.75 70 ARG A O 1
ATOM 535 N N . ARG A 1 71 ? 14.813 1.195 -20.950 1.00 91.25 71 ARG A N 1
ATOM 536 C CA . ARG A 1 71 ? 15.532 2.441 -20.627 1.00 91.25 71 ARG A CA 1
ATOM 537 C C . ARG A 1 71 ? 17.043 2.281 -20.753 1.00 91.25 71 ARG A C 1
ATOM 539 O O . ARG A 1 71 ? 17.694 3.152 -21.324 1.00 91.25 71 ARG A O 1
ATOM 546 N N . LYS A 1 72 ? 17.587 1.162 -20.268 1.00 94.00 72 LYS A N 1
ATOM 547 C CA . LYS A 1 72 ? 19.020 0.864 -20.356 1.00 94.00 72 LYS A CA 1
ATOM 548 C C . LYS A 1 72 ? 19.493 0.747 -21.808 1.00 94.00 72 LYS A C 1
ATOM 550 O O . LYS A 1 72 ? 20.497 1.358 -22.157 1.00 94.00 72 LYS A O 1
ATOM 555 N N . ILE A 1 73 ? 18.757 0.030 -22.659 1.00 91.88 73 ILE A N 1
ATOM 556 C CA . ILE A 1 73 ? 19.072 -0.085 -24.093 1.00 91.88 73 ILE A CA 1
ATOM 557 C C . ILE A 1 73 ? 18.983 1.280 -24.779 1.00 91.88 73 ILE A C 1
ATOM 559 O O . ILE A 1 73 ? 19.897 1.663 -25.500 1.00 91.88 73 ILE A O 1
ATOM 563 N N . MET A 1 74 ? 17.929 2.052 -24.508 1.00 89.06 74 MET A N 1
ATOM 564 C CA . MET A 1 74 ? 17.770 3.402 -25.060 1.00 89.06 74 MET A CA 1
ATOM 565 C C . MET A 1 74 ? 18.908 4.339 -24.646 1.00 89.06 74 MET A C 1
ATOM 567 O O . MET A 1 74 ? 19.370 5.146 -25.450 1.00 89.06 74 MET A O 1
ATOM 571 N N . GLN A 1 75 ? 19.379 4.238 -23.402 1.00 90.44 75 GLN A N 1
ATOM 572 C CA . GLN A 1 75 ? 20.551 4.975 -22.941 1.00 90.44 75 GLN A CA 1
ATOM 573 C C . GLN A 1 75 ? 21.810 4.519 -23.681 1.00 90.44 75 GLN A C 1
ATOM 575 O O . GLN A 1 75 ? 22.554 5.365 -24.166 1.00 90.44 75 GLN A O 1
ATOM 580 N N . GLN A 1 76 ? 22.009 3.206 -23.820 1.00 90.88 76 GLN A N 1
ATOM 581 C CA . GLN A 1 76 ? 23.162 2.640 -24.513 1.00 90.88 76 GLN A CA 1
ATOM 582 C C . GLN A 1 76 ? 23.218 3.089 -25.979 1.00 90.88 76 GLN A C 1
ATOM 584 O O . GLN A 1 76 ? 24.264 3.554 -26.422 1.00 90.88 76 GLN A O 1
ATOM 589 N N . MET A 1 77 ? 22.083 3.067 -26.688 1.00 87.94 77 MET A N 1
ATOM 590 C CA . MET A 1 77 ? 21.953 3.585 -28.055 1.00 87.94 77 MET A CA 1
ATOM 591 C C . MET A 1 77 ? 22.376 5.053 -28.180 1.00 87.94 77 MET A C 1
ATOM 593 O O . MET A 1 77 ? 23.011 5.422 -29.160 1.00 87.94 77 MET A O 1
ATOM 597 N N . ARG A 1 78 ? 22.023 5.902 -27.202 1.00 84.06 78 ARG A N 1
ATOM 598 C CA . ARG A 1 78 ? 22.382 7.334 -27.203 1.00 84.06 78 ARG A CA 1
ATOM 599 C C . ARG A 1 78 ? 23.869 7.576 -26.962 1.00 84.06 78 ARG A C 1
ATOM 601 O O . ARG A 1 78 ? 24.372 8.623 -27.346 1.00 84.06 78 ARG A O 1
ATOM 608 N N . THR A 1 79 ? 24.546 6.649 -26.293 1.00 85.94 79 THR A N 1
ATOM 609 C CA . THR A 1 79 ? 25.977 6.740 -25.973 1.00 85.94 79 THR A CA 1
ATOM 610 C C . THR A 1 79 ? 26.863 5.958 -26.944 1.00 85.94 79 THR A C 1
ATOM 612 O O . THR A 1 79 ? 28.080 5.987 -26.801 1.00 85.94 79 THR A O 1
ATOM 615 N N . ASP A 1 80 ? 26.274 5.235 -27.900 1.00 83.06 80 ASP A N 1
ATOM 616 C CA . ASP A 1 80 ? 27.006 4.363 -28.814 1.00 83.06 80 ASP A CA 1
ATOM 617 C C . ASP A 1 80 ? 27.698 5.175 -29.914 1.00 83.06 80 ASP A C 1
ATOM 619 O O . ASP A 1 80 ? 27.055 5.746 -30.798 1.00 83.06 80 ASP A O 1
ATOM 623 N N . THR A 1 81 ? 29.029 5.211 -29.875 1.00 72.75 81 THR A N 1
ATOM 624 C CA . THR A 1 81 ? 29.862 5.959 -30.821 1.00 72.75 81 THR A CA 1
ATOM 625 C C . THR A 1 81 ? 29.614 5.554 -32.276 1.00 72.75 81 THR A C 1
ATOM 627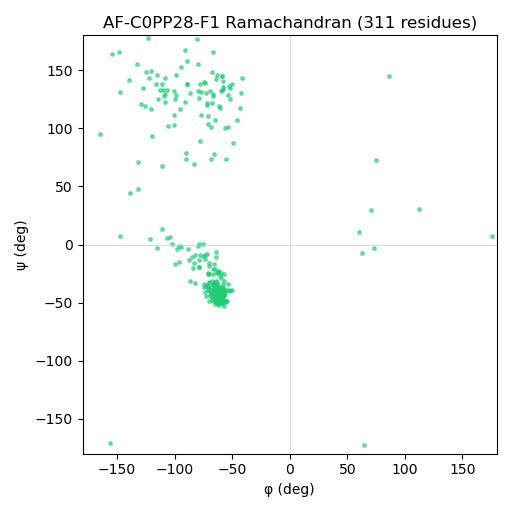 O O . THR A 1 81 ? 29.688 6.410 -33.150 1.00 72.75 81 THR A O 1
ATOM 630 N N . ALA A 1 82 ? 29.250 4.293 -32.553 1.00 69.94 82 ALA A N 1
ATOM 631 C CA . ALA A 1 82 ? 28.938 3.827 -33.910 1.00 69.94 82 ALA A CA 1
ATOM 632 C C . ALA A 1 82 ? 27.624 4.410 -34.464 1.00 69.94 82 ALA A C 1
ATOM 634 O O . ALA A 1 82 ? 27.392 4.387 -35.674 1.00 69.94 82 ALA A O 1
ATOM 635 N N . LEU A 1 83 ? 26.754 4.919 -33.586 1.00 68.75 83 LEU A N 1
ATOM 636 C CA . LEU A 1 83 ? 25.501 5.592 -33.937 1.00 68.75 83 LEU A CA 1
ATOM 637 C C . LEU A 1 83 ? 25.621 7.125 -33.889 1.00 68.75 83 LEU A C 1
ATOM 639 O O . LEU A 1 83 ? 24.780 7.816 -34.460 1.00 68.75 83 LEU A O 1
ATOM 643 N N . LEU A 1 84 ? 26.657 7.656 -33.231 1.00 62.88 84 LEU A N 1
ATOM 644 C CA . LEU A 1 84 ? 26.909 9.093 -33.067 1.00 62.88 84 LEU A CA 1
ATOM 645 C C . LEU A 1 84 ? 27.721 9.718 -34.215 1.00 62.88 84 LEU A C 1
ATOM 647 O O . LEU A 1 84 ? 27.772 10.939 -34.325 1.00 62.88 84 LEU A O 1
ATOM 651 N N . THR A 1 85 ? 28.348 8.916 -35.078 1.00 57.22 85 THR A N 1
ATOM 652 C CA . THR A 1 85 ? 29.275 9.385 -36.126 1.00 57.22 85 THR A CA 1
ATOM 653 C C . THR A 1 85 ? 28.619 9.962 -37.383 1.00 57.22 85 THR A C 1
ATOM 655 O O . THR A 1 85 ? 29.348 10.381 -38.280 1.00 57.22 85 THR A O 1
ATOM 658 N N . LYS A 1 86 ? 27.282 10.035 -37.485 1.00 52.12 86 LYS A N 1
ATOM 659 C CA . LYS A 1 86 ? 26.620 10.568 -38.689 1.00 52.12 86 LYS A CA 1
ATOM 660 C C . LYS A 1 86 ? 25.756 11.800 -38.418 1.00 52.12 86 LYS A C 1
ATOM 662 O O . LYS A 1 86 ? 24.566 11.717 -38.117 1.00 52.12 86 LYS A O 1
ATOM 667 N N . GLU A 1 87 ? 26.386 12.954 -38.606 1.00 47.88 87 GLU A N 1
ATOM 668 C CA . GLU A 1 87 ? 25.758 14.235 -38.920 1.00 47.88 87 GLU A CA 1
ATOM 669 C C . GLU A 1 87 ? 25.118 14.147 -40.320 1.00 47.88 87 GLU A C 1
ATOM 671 O O . GLU A 1 87 ? 25.700 14.573 -41.304 1.00 47.88 87 GLU A O 1
ATOM 676 N N . GLU A 1 88 ? 23.953 13.505 -40.450 1.00 41.16 88 GLU A N 1
ATOM 677 C CA . GLU A 1 88 ? 23.107 13.620 -41.650 1.00 41.16 88 GLU A CA 1
ATOM 678 C C . GLU A 1 88 ? 21.692 13.087 -41.369 1.00 41.16 88 GLU A C 1
ATOM 680 O O . GLU A 1 88 ? 21.419 11.890 -41.439 1.00 41.16 88 GLU A O 1
ATOM 685 N N . GLY A 1 89 ? 20.779 13.996 -41.012 1.00 45.00 89 GLY A N 1
ATOM 686 C CA . GLY A 1 89 ? 19.341 13.894 -41.308 1.00 45.00 89 GLY A CA 1
ATOM 687 C C . GLY A 1 89 ? 18.533 12.704 -40.765 1.00 45.00 89 GLY A C 1
ATOM 688 O O . GLY A 1 89 ? 17.389 12.526 -41.184 1.00 45.00 89 GLY A O 1
ATOM 689 N N . GLY A 1 90 ? 19.064 11.882 -39.858 1.00 45.38 90 GLY A N 1
ATOM 690 C CA . GLY A 1 90 ? 18.325 10.765 -39.267 1.00 45.38 90 GLY A CA 1
ATOM 691 C C . GLY A 1 90 ? 17.185 11.254 -38.373 1.00 45.38 90 GLY A C 1
ATOM 692 O O . GLY A 1 90 ? 17.422 11.983 -37.412 1.00 45.38 90 GLY A O 1
ATOM 693 N N . SER A 1 91 ? 15.943 10.853 -38.676 1.00 43.34 91 SER A N 1
ATOM 694 C CA . SER A 1 91 ? 14.773 11.182 -37.852 1.00 43.34 91 SER A CA 1
ATOM 695 C C . SER A 1 91 ? 15.036 10.846 -36.376 1.00 43.34 91 SER A C 1
ATOM 697 O O . SER A 1 91 ? 15.605 9.783 -36.102 1.00 43.34 91 SER A O 1
ATOM 699 N N . PRO A 1 92 ? 14.627 11.711 -35.425 1.00 52.88 92 PRO A N 1
ATOM 700 C CA . PRO A 1 92 ? 14.877 11.493 -34.006 1.00 52.88 92 PRO A CA 1
ATOM 701 C C . PRO A 1 92 ? 14.391 10.103 -33.600 1.00 52.88 92 PRO A C 1
ATOM 703 O O . PRO A 1 92 ? 13.310 9.682 -34.020 1.00 52.88 92 PRO A O 1
ATOM 706 N N . ILE A 1 93 ? 15.201 9.393 -32.803 1.00 53.56 93 ILE A N 1
ATOM 707 C CA . ILE A 1 93 ? 14.869 8.071 -32.260 1.00 53.56 93 ILE A CA 1
ATOM 708 C C . ILE A 1 93 ? 13.517 8.202 -31.555 1.00 53.56 93 ILE A C 1
ATOM 710 O O . ILE A 1 93 ? 13.414 8.759 -30.461 1.00 53.56 93 ILE A O 1
ATOM 714 N N . ARG A 1 94 ? 12.462 7.752 -32.234 1.00 52.31 94 ARG A N 1
ATOM 715 C CA . ARG A 1 94 ? 11.087 7.877 -31.765 1.00 52.31 94 ARG A CA 1
ATOM 716 C C . ARG A 1 94 ? 10.935 6.906 -30.602 1.00 52.31 94 ARG A C 1
ATOM 718 O O . ARG A 1 94 ? 11.145 5.708 -30.785 1.00 52.31 94 ARG A O 1
ATOM 725 N N . ASN A 1 95 ? 10.600 7.415 -29.417 1.00 56.34 95 ASN A N 1
ATOM 726 C CA . ASN A 1 95 ? 10.234 6.548 -28.301 1.00 56.34 95 ASN A CA 1
ATOM 727 C C . ASN A 1 95 ? 9.103 5.615 -28.771 1.00 56.34 95 ASN A C 1
ATOM 729 O O . ASN A 1 95 ? 8.120 6.114 -29.335 1.00 56.34 95 ASN A O 1
ATOM 733 N N . PRO A 1 96 ? 9.221 4.287 -28.590 1.00 62.41 96 PRO A N 1
ATOM 734 C CA . PRO A 1 96 ? 8.100 3.396 -28.839 1.00 62.41 96 PRO A CA 1
ATOM 735 C C . PRO A 1 96 ? 6.925 3.805 -27.940 1.00 62.41 96 PRO A C 1
ATOM 737 O O . PRO A 1 96 ? 7.121 4.271 -26.820 1.00 62.41 96 PRO A O 1
ATOM 740 N N . LEU A 1 97 ? 5.702 3.670 -28.452 1.00 62.72 97 LEU A N 1
ATOM 741 C CA . LEU A 1 97 ? 4.478 3.948 -27.699 1.00 62.72 97 LEU A CA 1
ATOM 742 C C . LEU A 1 97 ? 4.357 2.938 -26.547 1.00 62.72 97 LEU A C 1
ATOM 744 O O . LEU A 1 97 ? 4.064 1.774 -26.804 1.00 62.72 97 LEU A O 1
ATOM 748 N N . THR A 1 98 ? 4.579 3.385 -25.308 1.00 77.50 98 THR A N 1
ATOM 749 C CA . THR A 1 98 ? 4.469 2.572 -24.077 1.00 77.50 98 THR A CA 1
ATOM 750 C C . THR A 1 98 ? 3.182 2.831 -23.296 1.00 77.50 98 THR A C 1
ATOM 752 O O . THR A 1 98 ? 2.947 2.182 -22.290 1.00 77.50 98 THR A O 1
ATOM 755 N N . ALA A 1 99 ? 2.302 3.719 -23.772 1.00 84.19 99 ALA A N 1
ATOM 756 C CA . ALA A 1 99 ? 1.131 4.185 -23.020 1.00 84.19 99 ALA A CA 1
ATOM 757 C C . ALA A 1 99 ? 0.233 3.064 -22.459 1.00 84.19 99 ALA A C 1
ATOM 759 O O . ALA A 1 99 ? -0.241 3.174 -21.333 1.00 84.19 99 ALA A O 1
ATOM 760 N N . ALA A 1 100 ? 0.012 1.982 -23.215 1.00 86.44 100 ALA A N 1
ATOM 761 C CA . ALA A 1 100 ? -0.783 0.844 -22.745 1.00 86.44 100 ALA A CA 1
ATOM 762 C C . ALA A 1 100 ? -0.065 0.042 -21.642 1.00 86.44 100 ALA A C 1
ATOM 764 O O . ALA A 1 100 ? -0.690 -0.389 -20.678 1.00 86.44 100 ALA A O 1
ATOM 765 N N . GLU A 1 101 ? 1.253 -0.122 -21.760 1.00 88.31 101 GLU A N 1
ATOM 766 C CA . GLU A 1 101 ? 2.088 -0.819 -20.777 1.00 88.31 101 GLU A CA 1
ATOM 767 C C . GLU A 1 101 ? 2.225 0.009 -19.493 1.00 88.31 101 GLU A C 1
ATOM 769 O O . GLU A 1 101 ? 2.143 -0.529 -18.393 1.00 88.31 101 GLU A O 1
ATOM 774 N N . ASP A 1 102 ? 2.367 1.329 -19.635 1.00 90.00 102 ASP A N 1
ATOM 775 C CA . ASP A 1 102 ? 2.433 2.278 -18.525 1.00 90.00 102 ASP A CA 1
ATOM 776 C C . ASP A 1 102 ? 1.094 2.320 -17.770 1.00 90.00 102 ASP A C 1
ATOM 778 O O . ASP A 1 102 ? 1.071 2.277 -16.539 1.00 90.00 102 ASP A O 1
ATOM 782 N N . ALA A 1 103 ? -0.032 2.320 -18.498 1.00 92.19 103 ALA A N 1
ATOM 783 C CA . ALA A 1 103 ? -1.369 2.204 -17.914 1.00 92.19 103 ALA A CA 1
ATOM 784 C C . ALA A 1 103 ? -1.559 0.863 -17.189 1.00 92.19 103 ALA A C 1
ATOM 786 O O . ALA A 1 103 ? -2.095 0.831 -16.080 1.00 92.19 103 ALA A O 1
ATOM 787 N N . ARG A 1 104 ? -1.067 -0.243 -17.770 1.00 93.75 104 ARG A N 1
ATOM 788 C CA . ARG A 1 104 ? -1.074 -1.556 -17.113 1.00 93.75 104 ARG A CA 1
ATOM 789 C C . ARG A 1 104 ? -0.280 -1.538 -15.817 1.00 93.75 104 ARG A C 1
ATOM 791 O O . ARG A 1 104 ? -0.785 -1.988 -14.792 1.00 93.75 104 ARG A O 1
ATOM 798 N N . LEU A 1 105 ? 0.947 -1.025 -15.852 1.00 94.00 105 LEU A N 1
ATOM 799 C CA . LEU A 1 105 ? 1.811 -0.968 -14.682 1.00 94.00 105 LEU A CA 1
ATOM 800 C C . LEU A 1 105 ? 1.184 -0.108 -13.576 1.00 94.00 105 LEU A C 1
ATOM 802 O O . LEU A 1 105 ? 1.173 -0.528 -12.421 1.00 94.00 105 LEU A O 1
ATOM 806 N N . ALA A 1 106 ? 0.598 1.042 -13.924 1.00 94.06 106 ALA A N 1
ATOM 807 C CA . ALA A 1 106 ? -0.145 1.884 -12.985 1.00 94.06 106 ALA A CA 1
ATOM 808 C C . ALA A 1 106 ? -1.327 1.137 -12.340 1.00 94.06 106 ALA A C 1
ATOM 810 O O . ALA A 1 106 ? -1.492 1.191 -11.122 1.00 94.06 106 ALA A O 1
ATOM 811 N N . SER A 1 107 ? -2.094 0.383 -13.132 1.00 95.44 107 SER A N 1
ATOM 812 C CA . SER A 1 107 ? -3.191 -0.452 -12.631 1.00 95.44 107 SER A CA 1
ATOM 813 C C . SER A 1 107 ? -2.706 -1.519 -11.650 1.00 95.44 107 SER A C 1
ATOM 815 O O . SER A 1 1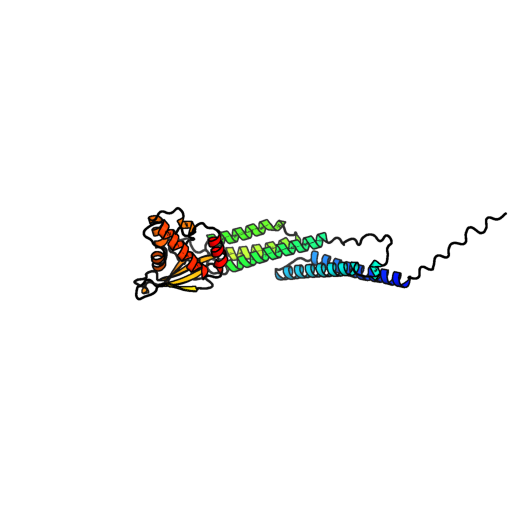07 ? -3.235 -1.626 -10.549 1.00 95.44 107 SER A O 1
ATOM 817 N N . LEU A 1 108 ? -1.633 -2.245 -11.983 1.00 95.00 108 LEU A N 1
ATOM 818 C CA . LEU A 1 108 ? -1.056 -3.267 -11.102 1.00 95.00 108 LEU A CA 1
ATOM 819 C C . LEU A 1 108 ? -0.489 -2.674 -9.801 1.00 95.00 108 LEU A C 1
ATOM 821 O O . LEU A 1 108 ? -0.542 -3.320 -8.755 1.00 95.00 108 LEU A O 1
ATOM 825 N N . ILE A 1 109 ? 0.038 -1.444 -9.839 1.00 94.19 109 ILE A N 1
ATOM 826 C CA . ILE A 1 109 ? 0.464 -0.709 -8.639 1.00 94.19 109 ILE A CA 1
ATOM 827 C C . ILE A 1 109 ? -0.739 -0.417 -7.734 1.00 94.19 109 ILE A C 1
ATOM 829 O O . ILE A 1 109 ? -0.680 -0.682 -6.531 1.00 94.19 109 ILE A O 1
ATOM 833 N N . SER A 1 110 ? -1.821 0.117 -8.301 1.00 95.50 110 SER A N 1
ATOM 834 C CA . SER A 1 110 ? -3.059 0.402 -7.570 1.00 95.50 110 SER A CA 1
ATOM 835 C C . SER A 1 110 ? -3.697 -0.876 -7.020 1.00 95.50 110 SER A C 1
ATOM 837 O O . SER A 1 110 ? -4.085 -0.913 -5.853 1.00 95.50 110 SER A O 1
ATOM 839 N N . LEU A 1 111 ? -3.720 -1.952 -7.812 1.00 95.50 111 LEU A N 1
ATOM 840 C CA . LEU A 1 111 ? -4.217 -3.262 -7.401 1.00 95.50 111 LEU A CA 1
ATOM 841 C C . LEU A 1 111 ? -3.417 -3.817 -6.219 1.00 95.50 111 LEU A C 1
ATOM 843 O O . LEU A 1 111 ? -4.006 -4.214 -5.221 1.00 95.50 111 LEU A O 1
ATOM 847 N N . ASP A 1 112 ? -2.084 -3.797 -6.276 1.00 94.81 112 ASP A N 1
ATOM 848 C CA . ASP A 1 112 ? -1.227 -4.241 -5.168 1.00 94.81 112 ASP A CA 1
ATOM 849 C C . ASP A 1 112 ? -1.499 -3.453 -3.871 1.00 94.81 112 ASP A C 1
ATOM 851 O O . ASP A 1 112 ? -1.542 -4.029 -2.781 1.00 94.81 112 ASP A O 1
ATOM 855 N N . ASN A 1 113 ? -1.765 -2.146 -3.972 1.00 94.38 113 ASN A N 1
ATOM 856 C CA . ASN A 1 113 ? -2.147 -1.324 -2.822 1.00 94.38 113 ASN A CA 1
ATOM 857 C C . ASN A 1 113 ? -3.523 -1.706 -2.252 1.00 94.38 113 ASN A C 1
ATOM 859 O O . ASN A 1 113 ? -3.675 -1.764 -1.029 1.00 94.38 113 ASN A O 1
ATOM 863 N N . ILE A 1 114 ? -4.510 -1.994 -3.106 1.00 95.06 114 ILE A N 1
ATOM 864 C CA . ILE A 1 114 ? -5.823 -2.504 -2.681 1.00 95.06 114 ILE A CA 1
ATOM 865 C C . ILE A 1 114 ? -5.646 -3.851 -1.975 1.00 95.06 114 ILE A C 1
ATOM 867 O O . ILE A 1 114 ? -6.125 -4.030 -0.858 1.00 95.06 114 ILE A O 1
ATOM 871 N N . LEU A 1 115 ? -4.887 -4.781 -2.558 1.00 94.62 115 LEU A N 1
ATOM 872 C CA . LEU A 1 115 ? -4.659 -6.111 -1.987 1.00 94.62 115 LEU A CA 1
ATOM 873 C C . LEU A 1 115 ? -3.936 -6.064 -0.635 1.00 94.62 115 LEU A C 1
ATOM 875 O O . LEU A 1 115 ? -4.243 -6.853 0.260 1.00 94.62 115 LEU A O 1
ATOM 879 N N . LYS A 1 116 ? -3.013 -5.116 -0.442 1.00 94.19 116 LYS A N 1
ATOM 880 C CA . LYS A 1 116 ? -2.387 -4.863 0.865 1.00 94.19 116 LYS A CA 1
ATOM 881 C C . LYS A 1 116 ? -3.403 -4.402 1.910 1.00 94.19 116 LYS A C 1
ATOM 883 O O . LYS A 1 116 ? -3.361 -4.900 3.034 1.00 94.19 116 LYS A O 1
ATOM 888 N N . GLN A 1 117 ? -4.322 -3.507 1.545 1.00 94.12 117 GLN A N 1
ATOM 889 C CA . GLN A 1 117 ? -5.399 -3.057 2.435 1.00 94.12 117 GLN A CA 1
ATOM 890 C C . GLN A 1 117 ? -6.376 -4.196 2.758 1.00 94.12 117 GLN A C 1
ATOM 892 O O . GLN A 1 117 ? -6.704 -4.407 3.922 1.00 94.12 117 GLN A O 1
ATOM 897 N N . VAL A 1 118 ? -6.759 -5.003 1.765 1.00 95.19 118 VAL A N 1
ATOM 898 C CA . VAL A 1 118 ? -7.593 -6.203 1.961 1.00 95.19 118 VAL A CA 1
ATOM 899 C C . VAL A 1 118 ? -6.928 -7.189 2.927 1.00 95.19 118 VAL A C 1
ATOM 901 O O . VAL A 1 118 ? -7.559 -7.673 3.868 1.00 95.19 118 VAL A O 1
ATOM 904 N N . LYS A 1 119 ? -5.631 -7.461 2.749 1.00 93.62 119 LYS A N 1
ATOM 905 C CA . LYS A 1 119 ? -4.865 -8.337 3.647 1.00 93.62 119 LYS A CA 1
ATOM 906 C C . LYS A 1 119 ? -4.829 -7.802 5.079 1.00 93.62 119 LYS A C 1
ATOM 908 O O . LYS A 1 119 ? -4.891 -8.582 6.028 1.00 93.62 119 LYS A O 1
ATOM 913 N N . GLU A 1 120 ? -4.736 -6.486 5.236 1.00 92.25 120 GLU A N 1
ATOM 914 C CA . GLU A 1 120 ? -4.777 -5.824 6.536 1.00 92.25 120 GLU A CA 1
ATOM 915 C C . GLU A 1 120 ? -6.155 -5.959 7.203 1.00 92.25 120 GLU A C 1
ATOM 917 O O . GLU A 1 120 ? -6.220 -6.295 8.385 1.00 92.25 120 GLU A O 1
ATOM 922 N N . VAL A 1 121 ? -7.253 -5.830 6.449 1.00 92.44 121 VAL A N 1
ATOM 923 C CA . VAL A 1 121 ? -8.617 -6.096 6.947 1.00 92.44 121 VAL A CA 1
ATOM 924 C C . VAL A 1 121 ? -8.751 -7.533 7.459 1.00 92.44 121 VAL A C 1
ATOM 926 O O . VAL A 1 121 ? -9.200 -7.741 8.586 1.00 92.44 121 VAL A O 1
ATOM 929 N N . ILE A 1 122 ? -8.296 -8.523 6.681 1.00 89.62 122 ILE A N 1
ATOM 930 C CA . ILE A 1 122 ? -8.319 -9.944 7.079 1.00 89.62 122 ILE A CA 1
ATOM 931 C C . ILE A 1 122 ? -7.480 -10.179 8.347 1.00 89.62 122 ILE A C 1
ATOM 933 O O . ILE A 1 122 ? -7.850 -10.945 9.244 1.00 89.62 122 ILE A O 1
ATOM 937 N N . ARG A 1 123 ? -6.332 -9.505 8.459 1.00 89.12 123 ARG A N 1
ATOM 938 C CA . ARG A 1 123 ? -5.489 -9.576 9.658 1.00 89.12 123 ARG A CA 1
ATOM 939 C C . ARG A 1 123 ? -6.219 -9.018 10.882 1.00 89.12 123 ARG A C 1
ATOM 941 O O . ARG A 1 123 ? -6.161 -9.631 11.946 1.00 89.12 123 ARG A O 1
ATOM 948 N N . GLN A 1 124 ? -6.920 -7.894 10.736 1.00 84.88 124 GLN A N 1
ATOM 949 C CA . GLN A 1 124 ? -7.687 -7.258 11.813 1.00 84.88 124 GLN A CA 1
ATOM 950 C C . GLN A 1 124 ? -8.952 -8.027 12.206 1.00 84.88 124 GLN A C 1
ATOM 952 O O . GLN A 1 124 ? -9.420 -7.878 13.336 1.00 84.88 124 GLN A O 1
ATOM 957 N N . SER A 1 125 ? -9.494 -8.838 11.299 1.00 82.56 125 SER A N 1
ATOM 958 C CA . SER A 1 125 ? -10.659 -9.687 11.544 1.00 82.56 125 SER A CA 1
ATOM 959 C C . SER A 1 125 ? -10.284 -11.021 12.209 1.00 82.56 125 SER A C 1
ATOM 961 O O . SER A 1 125 ? -11.111 -11.648 12.856 1.00 82.56 125 SER A O 1
ATOM 963 N N . SER A 1 126 ? -9.022 -11.448 12.108 1.00 77.50 126 SER A N 1
ATOM 964 C CA . SER A 1 126 ? -8.533 -12.696 12.719 1.00 77.50 126 SER A CA 1
ATOM 965 C C . SER A 1 126 ? -8.260 -12.582 14.231 1.00 77.50 126 SER A C 1
ATOM 967 O O . SER A 1 126 ? -7.998 -13.585 14.895 1.00 77.50 126 SER A O 1
ATOM 969 N N . THR A 1 127 ? -8.303 -11.372 14.803 1.00 69.69 127 THR A N 1
ATOM 970 C CA . THR A 1 127 ? -8.014 -11.121 16.224 1.00 69.69 127 THR A CA 1
ATOM 971 C C . THR A 1 127 ? -9.281 -11.214 17.083 1.00 69.69 127 THR A C 1
ATOM 973 O O . THR A 1 127 ? -9.838 -10.189 17.468 1.00 69.69 127 THR A O 1
ATOM 976 N N . GLY A 1 128 ? -9.729 -12.432 17.397 1.00 66.00 128 GLY A N 1
ATOM 977 C CA . GLY A 1 128 ? -10.794 -12.690 18.381 1.00 66.00 128 GLY A CA 1
ATOM 978 C C . GLY A 1 128 ? -12.190 -12.132 18.033 1.00 66.00 128 GLY A C 1
ATOM 979 O O . GLY A 1 128 ? -12.418 -11.666 16.916 1.00 66.00 128 GLY A O 1
ATOM 980 N N . PRO A 1 129 ? -13.151 -12.204 18.976 1.00 67.00 129 PRO A N 1
ATOM 981 C CA . PRO A 1 129 ? -14.493 -11.650 18.805 1.00 67.00 129 PRO A CA 1
ATOM 982 C C . PRO A 1 129 ? -14.436 -10.147 18.523 1.00 67.00 129 PRO A C 1
ATOM 984 O O . PRO A 1 129 ? -13.716 -9.399 19.189 1.00 67.00 129 PRO A O 1
ATOM 987 N N . MET A 1 130 ? -15.189 -9.697 17.518 1.00 76.31 130 MET A N 1
ATOM 988 C CA . MET A 1 130 ? -15.110 -8.325 17.025 1.00 76.31 130 MET A CA 1
ATOM 989 C C . MET A 1 130 ? -16.351 -7.521 17.406 1.00 76.31 130 MET A C 1
ATOM 991 O O . MET A 1 130 ? -17.487 -7.918 17.139 1.00 76.31 130 MET A O 1
ATOM 995 N N . ARG A 1 131 ? -16.114 -6.342 17.992 1.00 77.62 131 ARG A N 1
ATOM 996 C CA . ARG A 1 131 ? -17.157 -5.356 18.296 1.00 77.62 131 ARG A CA 1
ATOM 997 C C . ARG A 1 131 ? -17.895 -4.934 17.033 1.00 77.62 131 ARG A C 1
ATOM 999 O O . ARG A 1 131 ? -17.265 -4.733 15.992 1.00 77.62 131 ARG A O 1
ATOM 1006 N N . LYS A 1 132 ? -19.198 -4.677 17.155 1.00 81.19 132 LYS A N 1
ATOM 1007 C CA . LYS A 1 132 ? -20.046 -4.228 16.039 1.00 81.19 132 LYS A CA 1
ATOM 1008 C C . LYS A 1 132 ? -19.532 -2.956 15.366 1.00 81.19 132 LYS A C 1
ATOM 1010 O O . LYS A 1 132 ? -19.516 -2.883 14.144 1.00 81.19 132 LYS A O 1
ATOM 1015 N N . SER A 1 133 ? -19.037 -1.985 16.140 1.00 82.50 133 SER A N 1
ATOM 1016 C CA . SER A 1 133 ? -18.464 -0.745 15.592 1.00 82.50 133 SER A CA 1
ATOM 1017 C C . SER A 1 133 ? -17.212 -0.992 14.744 1.00 82.50 133 SER A C 1
ATOM 1019 O O . SER A 1 133 ? -17.088 -0.423 13.664 1.00 82.50 133 SER A O 1
ATOM 1021 N N . LYS A 1 134 ? -16.315 -1.886 15.184 1.00 84.56 134 LYS A N 1
ATOM 1022 C CA . LYS A 1 134 ? -15.112 -2.271 14.428 1.00 84.56 134 LYS A CA 1
ATOM 1023 C C . LYS A 1 134 ? -15.471 -3.087 13.185 1.00 84.56 134 LYS A C 1
ATOM 1025 O O . LYS A 1 134 ? -14.930 -2.815 12.120 1.00 84.56 134 LYS A O 1
ATOM 1030 N N . ARG A 1 135 ? -16.417 -4.031 13.291 1.00 86.19 135 ARG A N 1
ATOM 1031 C CA . ARG A 1 135 ? -16.947 -4.770 12.131 1.00 86.19 135 ARG A CA 1
ATOM 1032 C C . ARG A 1 135 ? -17.505 -3.804 11.087 1.00 86.19 135 ARG A C 1
ATOM 1034 O O . ARG A 1 135 ? -17.142 -3.906 9.922 1.00 86.19 135 ARG A O 1
ATOM 1041 N N . LYS A 1 136 ? -18.330 -2.844 11.514 1.00 88.88 136 LYS A N 1
ATOM 1042 C CA . LYS A 1 136 ? -18.914 -1.833 10.629 1.00 88.88 136 LYS A CA 1
ATOM 1043 C C . LYS A 1 136 ? -17.836 -1.002 9.924 1.00 88.88 136 LYS A C 1
ATOM 1045 O O . LYS A 1 136 ? -17.886 -0.889 8.708 1.00 88.88 136 LYS A O 1
ATOM 1050 N N . ALA A 1 137 ? -16.833 -0.515 10.658 1.00 89.75 137 ALA A N 1
ATOM 1051 C CA . ALA A 1 137 ? -15.729 0.254 10.080 1.00 89.75 137 ALA A CA 1
ATOM 1052 C C . ALA A 1 137 ? -14.915 -0.547 9.044 1.00 89.75 137 ALA A C 1
ATOM 1054 O O . ALA A 1 137 ? -14.519 -0.006 8.017 1.00 89.75 137 ALA A O 1
ATOM 1055 N N . LEU A 1 138 ? -14.685 -1.846 9.276 1.00 91.12 138 LEU A N 1
ATOM 1056 C CA . LEU A 1 138 ? -13.998 -2.704 8.302 1.00 91.12 138 LEU A CA 1
ATOM 1057 C C . LEU A 1 138 ? -14.834 -2.948 7.042 1.00 91.12 138 LEU A C 1
ATOM 1059 O O . LEU A 1 138 ? -14.276 -3.004 5.951 1.00 91.12 138 LEU A O 1
ATOM 1063 N N . LEU A 1 139 ? -16.154 -3.088 7.176 1.00 92.38 139 LEU A N 1
ATOM 1064 C CA . LEU A 1 139 ? -17.052 -3.219 6.027 1.00 92.38 139 LEU A CA 1
ATOM 1065 C C . LEU A 1 139 ? -17.115 -1.924 5.209 1.00 92.38 139 LEU A C 1
ATOM 1067 O O . LEU A 1 139 ? -17.046 -2.004 3.986 1.00 92.38 139 LEU A O 1
ATOM 1071 N N . GLU A 1 140 ? -17.167 -0.767 5.878 1.00 93.69 140 GLU A N 1
ATOM 1072 C CA . GLU A 1 140 ? -17.089 0.557 5.243 1.00 93.69 140 GLU A CA 1
ATOM 1073 C C . GLU A 1 140 ? -15.759 0.722 4.485 1.00 93.69 140 GLU A C 1
ATOM 1075 O O . GLU A 1 140 ? -15.768 1.114 3.323 1.00 93.69 140 GLU A O 1
ATOM 1080 N N . LEU A 1 141 ? -14.627 0.302 5.067 1.00 94.06 141 LEU A N 1
ATOM 1081 C CA . LEU A 1 141 ? -13.335 0.307 4.369 1.00 94.06 141 LEU A CA 1
ATOM 1082 C C . LEU A 1 141 ? -13.335 -0.598 3.121 1.00 94.06 141 LEU A C 1
ATOM 1084 O O . LEU A 1 141 ? -12.772 -0.231 2.093 1.00 94.06 141 LEU A O 1
ATOM 1088 N N . LEU A 1 142 ? -13.954 -1.782 3.183 1.00 94.62 142 LEU A N 1
ATOM 1089 C CA . LEU A 1 142 ? -14.084 -2.664 2.014 1.00 94.62 142 LEU A CA 1
ATOM 1090 C C . LEU A 1 142 ? -14.999 -2.061 0.933 1.00 94.62 142 LEU A C 1
ATOM 1092 O O . LEU A 1 142 ? -14.743 -2.270 -0.253 1.00 94.62 142 LEU A O 1
ATOM 1096 N N . ASP A 1 143 ? -16.028 -1.304 1.321 1.00 94.12 143 ASP A N 1
ATOM 1097 C CA . ASP A 1 143 ? -16.872 -0.551 0.386 1.00 94.12 143 ASP A CA 1
ATOM 1098 C C . ASP A 1 143 ? -16.088 0.589 -0.273 1.00 94.12 143 ASP A C 1
ATOM 1100 O O . ASP A 1 143 ? -16.127 0.724 -1.497 1.00 94.12 143 ASP A O 1
ATOM 1104 N N . ASP A 1 144 ? -15.281 1.328 0.490 1.00 94.00 144 ASP A N 1
ATOM 1105 C CA . ASP A 1 144 ? -14.391 2.358 -0.051 1.00 94.00 144 ASP A CA 1
ATOM 1106 C C . ASP A 1 144 ? -13.409 1.770 -1.077 1.00 94.00 144 ASP A C 1
ATOM 1108 O O . ASP A 1 144 ? -13.195 2.359 -2.138 1.00 94.00 144 ASP A O 1
ATOM 1112 N N . LEU A 1 145 ? -12.863 0.573 -0.836 1.00 94.06 145 LEU A N 1
ATOM 1113 C CA . LEU A 1 145 ? -12.008 -0.115 -1.812 1.00 94.06 145 LEU A CA 1
ATOM 1114 C C . LEU A 1 145 ? -12.755 -0.477 -3.104 1.00 94.06 145 LEU A C 1
ATOM 1116 O O . LEU A 1 145 ? -12.181 -0.363 -4.187 1.00 94.06 145 LEU A O 1
ATOM 1120 N N . LEU A 1 146 ? -14.036 -0.856 -3.025 1.00 92.88 146 LEU A N 1
ATOM 1121 C CA . LEU A 1 146 ? -14.860 -1.061 -4.222 1.00 92.88 146 LEU A CA 1
ATOM 1122 C C . LEU A 1 146 ? -15.088 0.248 -4.982 1.00 92.88 146 LEU A C 1
ATOM 1124 O O . LEU A 1 146 ? -15.083 0.241 -6.211 1.00 92.88 146 LEU A O 1
ATOM 1128 N N . THR A 1 147 ? -15.219 1.384 -4.290 1.00 92.69 147 THR A N 1
ATOM 1129 C CA . THR A 1 147 ? -15.329 2.687 -4.972 1.00 92.69 147 THR A CA 1
ATOM 1130 C C . THR A 1 147 ? -14.048 3.094 -5.704 1.00 92.69 147 THR A C 1
ATOM 1132 O O . THR A 1 147 ? -14.114 3.878 -6.649 1.00 92.69 147 THR A O 1
ATOM 1135 N N . GLN A 1 148 ? -12.891 2.533 -5.330 1.00 89.94 148 GLN A N 1
ATOM 1136 C CA . GLN A 1 148 ? -11.605 2.771 -5.996 1.00 89.94 148 GLN A CA 1
ATOM 1137 C C . GLN A 1 148 ? -11.399 1.904 -7.249 1.00 89.94 148 GLN A C 1
ATOM 1139 O O . GLN A 1 148 ? -10.469 2.163 -8.014 1.00 89.94 148 GLN A O 1
ATOM 1144 N N . MET A 1 149 ? -12.269 0.923 -7.515 1.00 89.31 149 MET A N 1
ATOM 1145 C CA . MET A 1 149 ? -12.203 0.037 -8.688 1.00 89.31 149 MET A CA 1
ATOM 1146 C C . MET A 1 149 ? -12.043 0.756 -10.041 1.00 89.31 149 MET A C 1
ATOM 1148 O O . MET A 1 149 ? -11.244 0.283 -10.847 1.00 89.31 149 MET A O 1
ATOM 1152 N N . PRO A 1 150 ? -12.693 1.910 -10.318 1.00 91.38 150 PRO A N 1
ATOM 1153 C CA . PRO A 1 150 ? -12.524 2.618 -11.592 1.00 91.38 150 PRO A CA 1
ATOM 1154 C C . PRO A 1 150 ? -11.104 3.150 -11.848 1.00 91.38 150 PRO A C 1
ATOM 1156 O O . PRO A 1 150 ? -10.814 3.596 -12.953 1.00 91.38 150 PRO A O 1
ATOM 1159 N N . SER A 1 151 ? -10.221 3.139 -10.841 1.00 89.81 151 SER A N 1
ATOM 1160 C CA . SER A 1 151 ? -8.797 3.466 -11.014 1.00 89.81 151 SER A CA 1
ATOM 1161 C C . SER A 1 151 ? -7.975 2.319 -11.616 1.00 89.81 151 SER A C 1
ATOM 1163 O O . SER A 1 151 ? -6.837 2.537 -12.036 1.00 89.81 151 SER A O 1
ATOM 1165 N N . LEU A 1 152 ? -8.542 1.111 -11.653 1.00 94.12 152 LEU A N 1
ATOM 1166 C CA . LEU A 1 152 ? -7.951 -0.081 -12.243 1.00 94.12 152 LEU A CA 1
ATOM 1167 C C . LEU A 1 152 ? -8.432 -0.261 -13.684 1.00 94.12 152 LEU A C 1
ATOM 1169 O O . LEU A 1 152 ? -9.552 0.109 -14.036 1.00 94.12 152 LEU A O 1
ATOM 1173 N N . LEU A 1 153 ? -7.608 -0.911 -14.497 1.00 94.38 153 LEU A N 1
ATOM 1174 C CA . LEU A 1 153 ? -8.030 -1.442 -15.788 1.00 94.38 153 LEU A CA 1
ATOM 1175 C C . LEU A 1 153 ? -9.026 -2.590 -15.599 1.00 94.38 153 LEU A C 1
ATOM 1177 O O . LEU A 1 153 ? -8.894 -3.377 -14.663 1.00 94.38 153 LEU A O 1
ATOM 1181 N N . ASP A 1 154 ? -9.954 -2.738 -16.543 1.00 94.56 154 ASP A N 1
ATOM 1182 C CA . ASP A 1 154 ? -11.024 -3.747 -16.496 1.00 94.56 154 ASP A CA 1
ATOM 1183 C C . ASP A 1 154 ? -10.503 -5.179 -16.279 1.00 94.56 154 ASP A C 1
ATOM 1185 O O . ASP A 1 154 ? -11.122 -5.971 -15.574 1.00 94.56 154 ASP A O 1
ATOM 1189 N N . ILE A 1 155 ? -9.323 -5.498 -16.823 1.00 93.62 155 ILE A N 1
ATOM 1190 C CA . ILE A 1 155 ? -8.654 -6.802 -16.671 1.00 93.62 155 ILE A CA 1
ATOM 1191 C C . ILE A 1 155 ? -8.294 -7.141 -15.207 1.00 93.62 155 ILE A C 1
ATOM 1193 O O . ILE A 1 155 ? -8.167 -8.308 -14.850 1.00 93.62 155 ILE A O 1
ATOM 1197 N N . ASP A 1 156 ? -8.149 -6.135 -14.339 1.00 94.19 156 ASP A N 1
ATOM 1198 C CA . ASP A 1 156 ? -7.793 -6.308 -12.923 1.00 94.19 156 ASP A CA 1
ATOM 1199 C C . ASP A 1 156 ? -9.006 -6.326 -11.988 1.00 94.19 156 ASP A C 1
ATOM 1201 O O . ASP A 1 156 ? -8.892 -6.735 -10.826 1.00 94.19 156 ASP A O 1
ATOM 1205 N N . HIS A 1 157 ? -10.174 -5.896 -12.476 1.00 94.31 157 HIS A N 1
ATOM 1206 C CA . HIS A 1 157 ? -11.405 -5.827 -11.686 1.00 94.31 157 HIS A CA 1
ATOM 1207 C C . HIS A 1 157 ? -11.786 -7.183 -11.081 1.00 94.31 157 HIS A C 1
ATOM 1209 O O . HIS A 1 157 ? -12.078 -7.210 -9.882 1.00 94.31 157 HIS A O 1
ATOM 1215 N N . PRO A 1 158 ? -11.732 -8.317 -11.816 1.00 94.06 158 PRO A N 1
ATOM 1216 C CA . PRO A 1 158 ? -12.093 -9.615 -11.252 1.00 94.06 158 PRO A CA 1
ATOM 1217 C C . PRO A 1 158 ? -11.213 -10.012 -10.062 1.00 94.06 158 PRO A C 1
ATOM 1219 O O . PRO A 1 158 ? -11.724 -10.511 -9.057 1.00 94.06 158 PRO A O 1
ATOM 1222 N N . CYS A 1 159 ? -9.902 -9.750 -10.138 1.00 94.06 159 CYS A N 1
ATOM 1223 C CA . CYS A 1 159 ? -8.964 -10.048 -9.056 1.00 94.06 159 CYS A CA 1
ATOM 1224 C C . CYS A 1 159 ? -9.270 -9.212 -7.811 1.00 94.06 159 CYS A C 1
ATOM 1226 O O . CYS A 1 159 ? -9.404 -9.761 -6.714 1.00 94.06 159 CYS A O 1
ATOM 1228 N N . ALA A 1 160 ? -9.403 -7.892 -7.975 1.00 95.00 160 ALA A N 1
ATOM 1229 C CA . ALA A 1 160 ? -9.727 -6.984 -6.877 1.00 95.00 160 ALA A CA 1
ATOM 1230 C C . ALA A 1 160 ? -11.060 -7.363 -6.220 1.00 95.00 160 ALA A C 1
ATOM 1232 O O . ALA A 1 160 ? -11.125 -7.562 -5.006 1.00 95.00 160 ALA A O 1
ATOM 1233 N N . GLN A 1 161 ? -12.106 -7.539 -7.029 1.00 94.69 161 GLN A N 1
ATOM 1234 C CA . GLN A 1 161 ? -13.449 -7.846 -6.553 1.00 94.69 161 GLN A CA 1
ATOM 1235 C C . GLN A 1 161 ? -13.492 -9.181 -5.807 1.00 94.69 161 GLN A C 1
ATOM 1237 O O . GLN A 1 161 ? -14.071 -9.255 -4.725 1.00 94.69 161 GLN A O 1
ATOM 1242 N N . LYS A 1 162 ? -12.844 -10.228 -6.334 1.00 94.56 162 LYS A N 1
ATOM 1243 C CA . LYS A 1 162 ? -12.750 -11.535 -5.670 1.00 94.56 162 LYS A CA 1
ATOM 1244 C C . LYS A 1 162 ? -12.137 -11.410 -4.274 1.00 94.56 162 LYS A C 1
ATOM 1246 O O . LYS A 1 162 ? -12.717 -11.909 -3.315 1.00 94.56 162 LYS A O 1
ATOM 1251 N N . GLN A 1 163 ? -11.007 -10.713 -4.158 1.00 94.50 163 GLN A N 1
ATOM 1252 C CA . GLN A 1 163 ? -10.282 -10.561 -2.893 1.00 94.50 163 GLN A CA 1
ATOM 1253 C C . GLN A 1 163 ? -11.057 -9.702 -1.883 1.00 94.50 163 GLN A C 1
ATOM 1255 O O . GLN A 1 163 ? -11.130 -10.046 -0.703 1.00 94.50 163 GLN A O 1
ATOM 1260 N N . ILE A 1 164 ? -11.703 -8.625 -2.340 1.00 95.44 164 ILE A N 1
ATOM 1261 C CA . ILE A 1 164 ? -12.552 -7.780 -1.490 1.00 95.44 164 ILE A CA 1
ATOM 1262 C C . ILE A 1 164 ? -13.780 -8.557 -0.992 1.00 95.44 164 ILE A C 1
ATOM 1264 O O . ILE A 1 164 ? -14.099 -8.506 0.196 1.00 95.44 164 ILE A O 1
ATOM 1268 N N . MET A 1 165 ? -14.458 -9.309 -1.867 1.00 94.69 165 MET A N 1
ATOM 1269 C CA . MET A 1 165 ? -15.619 -10.121 -1.483 1.00 94.69 165 MET A CA 1
ATOM 1270 C C . MET A 1 165 ? -15.243 -11.248 -0.517 1.00 94.69 165 MET A C 1
ATOM 1272 O O . MET A 1 165 ? -15.987 -11.529 0.422 1.00 94.69 165 MET A O 1
ATOM 1276 N N . GLU A 1 166 ? -14.087 -11.881 -0.713 1.00 94.00 166 GLU A N 1
ATOM 1277 C CA . GLU A 1 166 ? -13.574 -12.898 0.205 1.00 94.00 166 GLU A CA 1
ATOM 1278 C C . GLU A 1 166 ? -13.298 -12.303 1.593 1.00 94.00 166 GLU A C 1
ATOM 1280 O O . GLU A 1 166 ? -13.761 -12.848 2.597 1.00 94.00 166 GLU A O 1
ATOM 1285 N N . ALA A 1 167 ? -12.655 -11.134 1.664 1.00 93.50 167 ALA A N 1
ATOM 1286 C CA . ALA A 1 167 ? -12.450 -10.423 2.925 1.00 93.50 167 ALA A CA 1
ATOM 1287 C C . ALA A 1 167 ? -13.766 -9.993 3.587 1.00 93.50 167 ALA A C 1
ATOM 1289 O O . ALA A 1 167 ? -13.915 -10.146 4.800 1.00 93.50 167 ALA A O 1
ATOM 1290 N N . ARG A 1 168 ? -14.750 -9.524 2.808 1.00 94.25 168 ARG A N 1
ATOM 1291 C CA . ARG A 1 168 ? -16.092 -9.189 3.311 1.00 94.25 168 ARG A CA 1
ATOM 1292 C C . ARG A 1 168 ? -16.746 -10.398 3.968 1.00 94.25 168 ARG A C 1
ATOM 1294 O O . ARG A 1 168 ? -17.181 -10.307 5.113 1.00 94.25 168 ARG A O 1
ATOM 1301 N N . LYS A 1 169 ? -16.729 -11.548 3.291 1.00 92.69 169 LYS A N 1
ATOM 1302 C CA . LYS A 1 169 ? -17.263 -12.804 3.829 1.00 92.69 169 LYS A CA 1
ATOM 1303 C C . LYS A 1 169 ? -16.577 -13.197 5.139 1.00 92.69 169 LYS A C 1
ATOM 1305 O O . LYS A 1 169 ? -17.254 -13.629 6.068 1.00 92.69 169 LYS A O 1
ATOM 1310 N N . VAL A 1 170 ? -15.256 -13.031 5.235 1.00 90.81 170 VAL A N 1
ATOM 1311 C CA . VAL A 1 170 ? -14.515 -13.282 6.482 1.00 90.81 170 VAL A CA 1
ATOM 1312 C C . VAL A 1 170 ? -15.013 -12.360 7.600 1.00 90.81 170 VAL A C 1
ATOM 1314 O O . VAL A 1 170 ? -15.353 -12.853 8.673 1.00 90.81 170 VAL A O 1
ATOM 1317 N N . VAL A 1 171 ? -15.129 -11.053 7.349 1.00 88.62 171 VAL A N 1
ATOM 1318 C CA . VAL A 1 171 ? -15.586 -10.058 8.338 1.00 88.62 171 VAL A CA 1
ATOM 1319 C C . VAL A 1 171 ? -17.032 -10.306 8.798 1.00 88.62 171 VAL A C 1
ATOM 1321 O O . VAL A 1 171 ? -17.334 -10.180 9.989 1.00 88.62 171 VAL A O 1
ATOM 1324 N N . GLU A 1 172 ? -17.917 -10.692 7.878 1.00 88.06 172 GLU A N 1
ATOM 1325 C CA . GLU A 1 172 ? -19.325 -11.011 8.154 1.00 88.06 172 GLU A CA 1
ATOM 1326 C C . GLU A 1 172 ? -19.499 -12.334 8.914 1.00 88.06 172 GLU A C 1
ATOM 1328 O O . GLU A 1 172 ? -20.381 -12.444 9.760 1.00 88.06 172 GLU A O 1
ATOM 1333 N N . SER A 1 173 ? -18.649 -13.333 8.651 1.00 84.12 173 SER A N 1
ATOM 1334 C CA . SER A 1 173 ? -18.746 -14.665 9.270 1.00 84.12 173 SER A CA 1
ATOM 1335 C C . SER A 1 173 ? -18.322 -14.725 10.743 1.00 84.12 173 SER A C 1
ATOM 1337 O O . SER A 1 173 ? -18.577 -15.721 11.421 1.00 84.12 173 SER A O 1
ATOM 1339 N N . LEU A 1 174 ? -17.673 -13.678 11.256 1.00 78.38 174 LEU A N 1
ATOM 1340 C CA . LEU A 1 174 ? -17.240 -13.615 12.650 1.00 78.38 174 LEU A CA 1
ATOM 1341 C C . LEU A 1 174 ? -18.444 -13.388 13.566 1.00 78.38 174 LEU A C 1
ATOM 1343 O O . LEU A 1 174 ? -19.290 -12.550 13.266 1.00 78.38 174 LEU A O 1
ATOM 1347 N N . GLN A 1 175 ? -18.493 -14.072 14.713 1.00 64.50 175 GLN A N 1
ATOM 1348 C CA . GLN A 1 175 ? -19.531 -13.850 15.726 1.00 64.50 175 GLN A CA 1
ATOM 1349 C C . GLN A 1 175 ? -19.539 -12.392 16.208 1.00 64.50 175 GLN A C 1
ATOM 1351 O O . GLN A 1 175 ? -18.490 -11.780 16.435 1.00 64.50 175 GLN A O 1
ATOM 1356 N N . GLU A 1 176 ? -20.731 -11.812 16.323 1.00 56.56 176 GLU A N 1
ATOM 1357 C CA . GLU A 1 176 ? -20.923 -10.518 16.971 1.00 56.56 176 GLU A CA 1
ATOM 1358 C C . GLU A 1 176 ? -20.936 -10.712 18.485 1.00 56.56 176 GLU A C 1
ATOM 1360 O O . GLU A 1 176 ? -21.647 -11.583 18.983 1.00 56.56 176 GLU A O 1
ATOM 1365 N N . ASP A 1 177 ? -20.177 -9.896 19.215 1.00 49.66 177 ASP A N 1
ATOM 1366 C CA . ASP A 1 177 ? -20.371 -9.787 20.660 1.00 49.66 177 ASP A CA 1
ATOM 1367 C C . ASP A 1 177 ? -21.750 -9.133 20.903 1.00 49.66 177 ASP A C 1
ATOM 1369 O O . ASP A 1 177 ? -22.049 -8.114 20.255 1.00 49.66 177 ASP A O 1
ATOM 1373 N N . PRO A 1 178 ? -22.630 -9.704 21.747 1.00 44.94 178 PRO A N 1
ATOM 1374 C CA . PRO A 1 178 ? -23.915 -9.089 22.051 1.00 44.94 178 PRO A CA 1
ATOM 1375 C C . PRO A 1 178 ? -23.702 -7.703 22.674 1.00 44.94 178 PRO A C 1
ATOM 1377 O O . PRO A 1 178 ? -22.895 -7.530 23.585 1.00 44.94 178 PRO A O 1
ATOM 1380 N N . ASP A 1 179 ? -24.434 -6.706 22.163 1.00 43.03 179 ASP A N 1
ATOM 1381 C CA . ASP A 1 179 ? -24.539 -5.398 22.817 1.00 43.03 179 ASP A CA 1
ATOM 1382 C C . ASP A 1 179 ? -25.326 -5.594 24.113 1.00 43.03 179 ASP A C 1
ATOM 1384 O O . ASP A 1 179 ? -26.555 -5.684 24.081 1.00 43.03 179 ASP A O 1
ATOM 1388 N N . ASP A 1 180 ? -24.631 -5.650 25.244 1.00 36.84 180 ASP A N 1
ATOM 1389 C CA . ASP A 1 180 ? -25.256 -5.361 26.529 1.00 36.84 180 ASP A CA 1
ATOM 1390 C C . ASP A 1 180 ? -25.386 -3.836 26.695 1.00 36.84 180 ASP A C 1
ATOM 1392 O O . ASP A 1 180 ? -24.454 -3.087 26.367 1.00 36.84 180 ASP A O 1
ATOM 1396 N N . PRO A 1 181 ? -26.525 -3.331 27.206 1.00 43.09 181 PRO A N 1
ATOM 1397 C CA . PRO A 1 181 ? -26.653 -1.925 27.537 1.00 43.09 181 PRO A CA 1
ATOM 1398 C C . PRO A 1 181 ? -25.705 -1.630 28.703 1.00 43.09 181 PRO A C 1
ATOM 1400 O O . PRO A 1 181 ? -25.707 -2.325 29.717 1.00 43.09 181 PRO A O 1
ATOM 1403 N N . ALA A 1 182 ? -24.872 -0.606 28.527 1.00 41.41 182 ALA A N 1
ATOM 1404 C CA . ALA A 1 182 ? -23.817 -0.208 29.453 1.00 41.41 182 ALA A CA 1
ATOM 1405 C C . ALA A 1 182 ? -24.233 -0.270 30.940 1.00 41.41 182 ALA A C 1
ATOM 1407 O O . ALA A 1 182 ? -25.312 0.176 31.332 1.00 41.41 182 ALA A O 1
ATOM 1408 N N . PRO A 1 183 ? -23.284 -0.664 31.794 1.00 39.88 183 PRO A N 1
ATOM 1409 C CA . PRO A 1 183 ? -22.506 0.365 32.458 1.00 39.88 183 PRO A CA 1
ATOM 1410 C C . PRO A 1 183 ? -21.049 0.288 32.025 1.00 39.88 183 PRO A C 1
ATOM 1412 O O . PRO A 1 183 ? -20.511 -0.778 31.751 1.00 39.88 183 PRO A O 1
ATOM 1415 N N . GLN A 1 184 ? -20.421 1.457 31.949 1.00 45.16 184 GLN A N 1
ATOM 1416 C CA . GLN A 1 184 ? -19.010 1.670 31.651 1.00 45.16 184 GLN A CA 1
ATOM 1417 C C . GLN A 1 184 ? -18.109 0.779 32.527 1.00 45.16 184 GLN A C 1
ATOM 1419 O O . GLN A 1 184 ? -17.641 1.186 33.586 1.00 45.16 184 GLN A O 1
ATOM 1424 N N . SER A 1 185 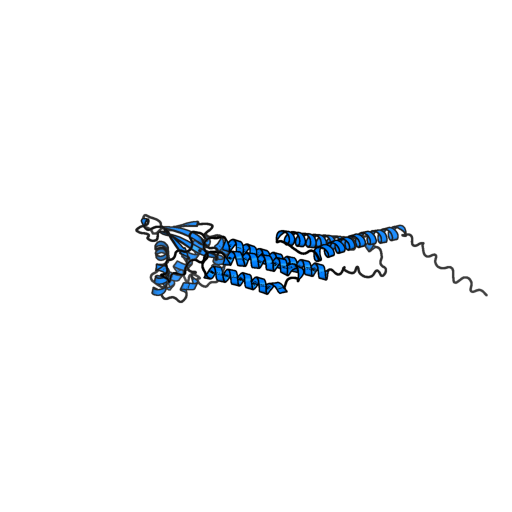? -17.832 -0.443 32.082 1.00 39.34 185 SER A N 1
ATOM 1425 C CA . SER A 1 185 ? -16.761 -1.270 32.617 1.00 39.34 185 SER A CA 1
ATOM 1426 C C . SER A 1 185 ? -15.631 -1.271 31.602 1.00 39.34 185 SER A C 1
ATOM 1428 O O . SER A 1 185 ? -15.683 -1.936 30.568 1.00 39.34 185 SER A O 1
ATOM 1430 N N . ASN A 1 186 ? -14.618 -0.469 31.917 1.00 39.56 186 ASN A N 1
ATOM 1431 C CA . ASN A 1 186 ? -13.311 -0.380 31.278 1.00 39.56 186 ASN A CA 1
ATOM 1432 C C . ASN A 1 186 ? -12.586 -1.742 31.229 1.00 39.56 186 ASN A C 1
ATOM 1434 O O . ASN A 1 186 ? -11.616 -1.969 31.957 1.00 39.56 186 ASN A O 1
ATOM 1438 N N . ALA A 1 187 ? -13.042 -2.635 30.356 1.00 38.91 187 ALA A N 1
ATOM 1439 C CA . ALA A 1 187 ? -12.356 -3.853 29.948 1.00 38.91 187 ALA A CA 1
ATOM 1440 C C . ALA A 1 187 ? -11.918 -3.693 28.484 1.00 38.91 187 ALA A C 1
ATOM 1442 O O . ALA A 1 187 ? -12.455 -4.303 27.563 1.00 38.91 187 ALA A O 1
ATOM 1443 N N . LEU A 1 188 ? -10.969 -2.787 28.257 1.00 45.56 188 LEU A N 1
ATOM 1444 C CA . LEU A 1 188 ? -10.260 -2.634 26.990 1.00 45.56 188 LEU A CA 1
ATOM 1445 C C . LEU A 1 188 ? -8.769 -2.708 27.265 1.00 45.56 188 LEU A C 1
ATOM 1447 O O . LEU A 1 188 ? -8.226 -1.855 27.963 1.00 45.56 188 LEU A O 1
ATOM 1451 N N . GLY A 1 189 ? -8.119 -3.694 26.654 1.00 44.44 189 GLY A N 1
ATOM 1452 C CA . GLY A 1 189 ? -6.710 -3.555 26.311 1.00 44.44 189 GLY A CA 1
ATOM 1453 C C . GLY A 1 189 ? -5.720 -4.442 27.055 1.00 44.44 189 GLY A C 1
ATOM 1454 O O . GLY A 1 189 ? -4.576 -4.026 27.196 1.00 44.44 189 GLY A O 1
ATOM 1455 N N . GLU A 1 190 ? -6.075 -5.659 27.483 1.00 44.41 190 GLU A N 1
ATOM 1456 C CA . GLU A 1 190 ? -5.014 -6.640 27.789 1.00 44.41 190 GLU A CA 1
ATOM 1457 C C . GLU A 1 190 ? -4.301 -7.140 26.519 1.00 44.41 190 GLU A C 1
ATOM 1459 O O . GLU A 1 190 ? -3.100 -7.390 26.560 1.00 44.41 190 GLU A O 1
ATOM 1464 N N . GLY A 1 191 ? -4.999 -7.228 25.379 1.00 52.25 191 GLY A N 1
ATOM 1465 C CA . GL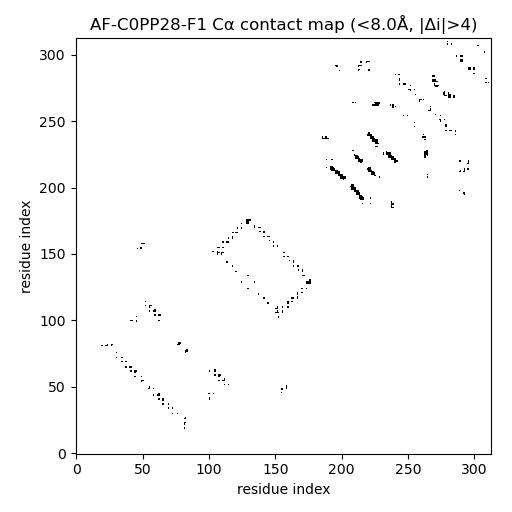Y A 1 191 ? -4.483 -7.886 24.169 1.00 52.25 191 GLY A CA 1
ATOM 1466 C C . GLY A 1 191 ? -3.795 -7.003 23.120 1.00 52.25 191 GLY A C 1
ATOM 1467 O O . GLY A 1 191 ? -3.353 -7.534 22.108 1.00 52.25 191 GLY A O 1
ATOM 1468 N N . GLU A 1 192 ? -3.719 -5.680 23.305 1.00 67.12 192 GLU A N 1
ATOM 1469 C CA . GLU A 1 192 ? -3.358 -4.758 22.206 1.00 67.12 192 GLU A CA 1
ATOM 1470 C C . GLU A 1 192 ? -2.029 -4.007 22.400 1.00 67.12 192 GLU A C 1
ATOM 1472 O O . GLU A 1 192 ? -1.590 -3.270 21.521 1.00 67.12 192 GLU A O 1
ATOM 1477 N N . VAL A 1 193 ? -1.355 -4.200 23.536 1.00 78.31 193 VAL A N 1
ATOM 1478 C CA . VAL A 1 193 ? -0.100 -3.503 23.841 1.00 78.31 193 VAL A CA 1
ATOM 1479 C C . VAL A 1 193 ? 1.088 -4.426 23.580 1.00 78.31 193 VAL A C 1
ATOM 1481 O O . VAL A 1 193 ? 1.402 -5.298 24.388 1.00 78.31 193 VAL A O 1
ATOM 1484 N N . SER A 1 194 ? 1.781 -4.211 22.458 1.00 72.75 194 SER A N 1
ATOM 1485 C CA . SER A 1 194 ? 2.925 -5.038 22.033 1.00 72.75 194 SER A CA 1
ATOM 1486 C C . SER A 1 194 ? 4.151 -4.927 22.946 1.00 72.75 194 SER A C 1
ATOM 1488 O O . SER A 1 194 ? 4.979 -5.833 22.981 1.00 72.75 194 SER A O 1
ATOM 1490 N N . GLN A 1 195 ? 4.301 -3.811 23.668 1.00 86.25 195 GLN A N 1
ATOM 1491 C CA . GLN A 1 195 ? 5.442 -3.569 24.550 1.00 86.25 195 GLN A CA 1
ATOM 1492 C C . GLN A 1 195 ? 5.039 -2.725 25.760 1.00 86.25 195 GLN A C 1
ATOM 1494 O O . GLN A 1 195 ? 4.457 -1.649 25.616 1.00 86.25 195 GLN A O 1
ATOM 1499 N N . TRP A 1 196 ? 5.444 -3.186 26.943 1.00 91.88 196 TRP A N 1
ATOM 1500 C CA . TRP A 1 196 ? 5.276 -2.473 28.204 1.00 91.88 196 TRP A CA 1
ATOM 1501 C C . TRP A 1 196 ? 6.609 -1.905 28.687 1.00 91.88 196 TRP A C 1
ATOM 1503 O O . TRP A 1 196 ? 7.616 -2.609 28.736 1.00 91.88 196 TRP A O 1
ATOM 1513 N N . ASN A 1 197 ? 6.601 -0.639 29.090 1.00 93.38 197 ASN A N 1
ATOM 1514 C CA . ASN A 1 197 ? 7.706 0.020 29.773 1.00 93.38 197 ASN A CA 1
ATOM 1515 C C . ASN A 1 197 ? 7.304 0.285 31.219 1.00 93.38 197 ASN A C 1
ATOM 1517 O O . ASN A 1 197 ? 6.212 0.774 31.480 1.00 93.38 197 ASN A O 1
ATOM 1521 N N . VAL A 1 198 ? 8.176 -0.046 32.164 1.00 93.12 198 VAL A N 1
ATOM 1522 C CA . VAL A 1 198 ? 7.889 0.074 33.597 1.00 93.12 198 VAL A CA 1
ATOM 1523 C C . VAL A 1 198 ? 8.532 1.354 34.120 1.00 93.12 198 VAL A C 1
ATOM 1525 O O . VAL A 1 198 ? 9.736 1.553 33.959 1.00 93.12 198 VAL A O 1
ATOM 1528 N N . LEU A 1 199 ? 7.741 2.216 34.754 1.00 92.00 199 LEU A N 1
ATOM 1529 C CA . LEU A 1 199 ? 8.223 3.388 35.471 1.00 92.00 199 LEU A CA 1
ATOM 1530 C C . LEU A 1 199 ? 7.895 3.257 36.952 1.00 92.00 199 LEU A C 1
ATOM 1532 O O . LEU A 1 199 ? 6.793 2.865 37.332 1.00 92.00 199 LEU A O 1
ATOM 1536 N N . GLN A 1 200 ? 8.864 3.641 37.774 1.00 90.19 200 GLN A N 1
ATOM 1537 C CA . GLN A 1 200 ? 8.724 3.688 39.216 1.00 90.19 200 GLN A CA 1
ATOM 1538 C C . GLN A 1 200 ? 8.681 5.146 39.677 1.00 90.19 200 GLN A C 1
ATOM 1540 O O . GLN A 1 200 ? 9.565 5.935 39.335 1.00 90.19 200 GLN A O 1
ATOM 1545 N N . PHE A 1 201 ? 7.668 5.496 40.464 1.00 85.94 201 PHE A N 1
ATOM 1546 C CA . PHE A 1 201 ? 7.495 6.826 41.039 1.00 85.94 201 PHE A CA 1
ATOM 1547 C C . PHE A 1 201 ? 7.666 6.765 42.555 1.00 85.94 201 PHE A C 1
ATOM 1549 O O . PHE A 1 201 ? 7.090 5.910 43.224 1.00 85.94 201 PHE A O 1
ATOM 1556 N N . ASN A 1 202 ? 8.449 7.695 43.098 1.00 80.50 202 ASN A N 1
ATOM 1557 C CA . ASN A 1 202 ? 8.679 7.805 44.534 1.00 80.50 202 ASN A CA 1
ATOM 1558 C C . ASN A 1 202 ? 7.776 8.897 45.111 1.00 80.50 202 ASN A C 1
ATOM 1560 O O . ASN A 1 202 ? 7.793 10.030 44.633 1.00 80.50 202 ASN A O 1
ATOM 1564 N N . THR A 1 203 ? 7.030 8.575 46.163 1.00 64.81 203 THR A N 1
ATOM 1565 C CA . THR A 1 203 ? 6.076 9.491 46.814 1.00 64.81 203 THR A CA 1
ATOM 1566 C C . THR A 1 203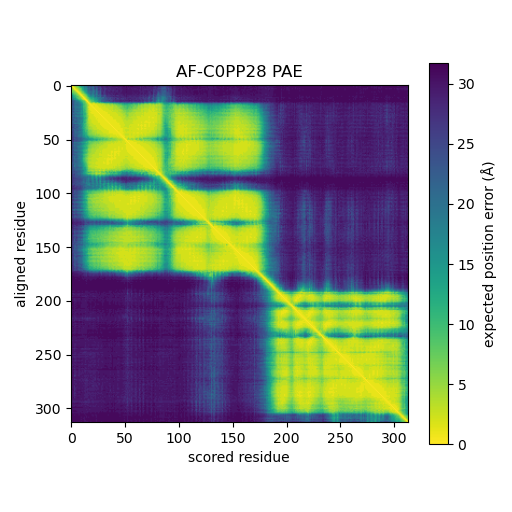 ? 6.492 9.944 48.206 1.00 64.81 203 THR A C 1
ATOM 1568 O O . THR A 1 203 ? 5.686 10.499 48.943 1.00 64.81 203 THR A O 1
ATOM 1571 N N . GLY A 1 204 ? 7.750 9.717 48.596 1.00 63.59 204 GLY A N 1
ATOM 1572 C CA . GLY A 1 204 ? 8.242 10.049 49.940 1.00 63.59 204 GLY A CA 1
ATOM 1573 C C . GLY A 1 204 ? 7.738 9.110 51.048 1.00 63.59 204 GLY A C 1
ATOM 1574 O O . GLY A 1 204 ? 8.161 9.246 52.191 1.00 63.59 204 GLY A O 1
ATOM 1575 N N . THR A 1 205 ? 6.879 8.141 50.717 1.00 63.69 205 THR A N 1
ATOM 1576 C CA . THR A 1 205 ? 6.488 6.992 51.549 1.00 63.69 205 THR A CA 1
ATOM 1577 C C . THR A 1 205 ? 7.405 5.790 51.285 1.00 63.69 205 THR A C 1
ATOM 1579 O O . THR A 1 205 ? 8.156 5.779 50.312 1.00 63.69 205 THR A O 1
ATOM 1582 N N . THR A 1 206 ? 7.357 4.753 52.129 1.00 60.41 206 THR A N 1
ATOM 1583 C CA . THR A 1 206 ? 8.262 3.585 52.047 1.00 60.41 206 THR A CA 1
ATOM 1584 C C . THR A 1 206 ? 8.019 2.656 50.850 1.00 60.41 206 THR A C 1
ATOM 1586 O O . THR A 1 206 ? 8.907 1.872 50.525 1.00 60.41 206 THR A O 1
ATOM 1589 N N . ALA A 1 207 ? 6.869 2.744 50.170 1.00 69.69 207 ALA A N 1
ATOM 1590 C CA . ALA A 1 207 ? 6.556 1.945 48.983 1.00 69.69 207 ALA A CA 1
ATOM 1591 C C . ALA A 1 207 ? 6.426 2.833 47.725 1.00 69.69 207 ALA A C 1
ATOM 1593 O O . ALA A 1 207 ? 5.644 3.788 47.750 1.00 69.69 207 ALA A O 1
ATOM 1594 N N . PRO A 1 208 ? 7.177 2.555 46.642 1.00 79.38 208 PRO A N 1
ATOM 1595 C CA . PRO A 1 208 ? 7.068 3.275 45.376 1.00 79.38 208 PRO A CA 1
ATOM 1596 C C . PRO A 1 208 ? 5.873 2.796 44.536 1.00 79.38 208 PRO A C 1
ATOM 1598 O O . PRO A 1 208 ? 5.452 1.647 44.646 1.00 79.38 208 PRO A O 1
ATOM 1601 N N . PHE A 1 209 ? 5.363 3.651 43.644 1.00 84.44 209 PHE A N 1
ATOM 1602 C CA . PHE A 1 209 ? 4.318 3.273 42.686 1.00 84.44 209 PHE A CA 1
ATOM 1603 C C . PHE A 1 209 ? 4.931 2.729 41.408 1.00 84.44 209 PHE A C 1
ATOM 1605 O O . PHE A 1 209 ? 5.878 3.312 40.876 1.00 84.44 209 PHE A O 1
ATOM 1612 N N . ILE A 1 210 ? 4.347 1.659 40.880 1.00 88.31 210 ILE A N 1
ATOM 1613 C CA . ILE A 1 210 ? 4.744 1.082 39.601 1.00 88.31 210 ILE A CA 1
ATOM 1614 C C . ILE A 1 210 ? 3.653 1.383 38.580 1.00 88.31 210 ILE A C 1
ATOM 1616 O O . ILE A 1 210 ? 2.495 1.016 38.761 1.00 88.31 210 ILE A O 1
ATOM 1620 N N . ILE A 1 211 ? 4.034 2.047 37.491 1.00 92.12 211 ILE A N 1
ATOM 1621 C CA . ILE A 1 211 ? 3.165 2.286 36.342 1.00 92.12 211 ILE A CA 1
ATOM 1622 C C . ILE A 1 211 ? 3.828 1.649 35.130 1.00 92.12 211 ILE A C 1
ATOM 1624 O O . ILE A 1 211 ? 4.911 2.054 34.708 1.00 92.12 211 ILE A O 1
ATOM 1628 N N . LYS A 1 212 ? 3.165 0.654 34.550 1.00 93.88 212 LYS A N 1
ATOM 1629 C CA . LYS A 1 212 ? 3.521 0.106 33.243 1.00 93.88 212 LYS A CA 1
ATOM 1630 C C . LYS A 1 212 ? 2.820 0.946 32.183 1.00 93.88 212 LYS A C 1
ATOM 1632 O O . LYS A 1 212 ? 1.621 1.167 32.300 1.00 93.88 212 LYS A O 1
ATOM 1637 N N . CYS A 1 213 ? 3.523 1.408 31.159 1.00 93.94 213 CYS A N 1
ATOM 1638 C CA . CYS A 1 213 ? 2.938 2.139 30.039 1.00 93.94 213 CYS A CA 1
ATOM 1639 C C . CYS A 1 213 ? 3.281 1.500 28.691 1.00 93.94 213 CYS A C 1
ATOM 1641 O O . CYS A 1 213 ? 4.354 0.924 28.505 1.00 93.94 213 CYS A O 1
ATOM 1643 N N . GLY A 1 214 ? 2.368 1.625 27.738 1.00 93.56 214 GLY A N 1
ATOM 1644 C CA . GLY A 1 214 ? 2.529 1.174 26.363 1.00 93.56 214 GLY A CA 1
ATOM 1645 C C . GLY A 1 214 ? 1.614 1.953 25.425 1.00 93.56 214 GLY A C 1
ATOM 1646 O O . GLY A 1 214 ? 1.014 2.951 25.824 1.00 93.56 214 GLY A O 1
ATOM 1647 N N . ALA A 1 215 ? 1.526 1.510 24.175 1.00 91.50 215 ALA A N 1
ATOM 1648 C CA . ALA A 1 215 ? 0.592 2.059 23.198 1.00 91.50 215 ALA A CA 1
ATOM 1649 C C . ALA A 1 215 ? -0.324 0.960 22.670 1.00 91.50 215 ALA A C 1
ATOM 1651 O O . ALA A 1 215 ? 0.134 -0.169 22.479 1.00 91.50 215 ALA A O 1
ATOM 1652 N N . ASN A 1 216 ? -1.590 1.301 22.432 1.00 88.38 216 ASN A N 1
ATOM 1653 C CA . ASN A 1 216 ? -2.496 0.456 21.656 1.00 88.38 216 ASN A CA 1
ATOM 1654 C C . ASN A 1 216 ? -2.265 0.653 20.144 1.00 88.38 216 ASN A C 1
ATOM 1656 O O . ASN A 1 216 ? -1.459 1.488 19.720 1.00 88.38 216 ASN A O 1
ATOM 1660 N N . SER A 1 217 ? -2.986 -0.108 19.320 1.00 82.94 217 SER A N 1
ATOM 1661 C CA . SER A 1 217 ? -2.898 -0.026 17.856 1.00 82.94 217 SER A CA 1
ATOM 1662 C C . SER A 1 217 ? -3.336 1.338 17.295 1.00 82.94 217 SER A C 1
ATOM 1664 O O . SER A 1 217 ? -2.871 1.737 16.231 1.00 82.94 217 SER A O 1
ATOM 1666 N N . SER A 1 218 ? -4.162 2.078 18.042 1.00 80.69 218 SER A N 1
ATOM 1667 C CA . SER A 1 218 ? -4.622 3.436 17.726 1.00 80.69 218 SER A CA 1
ATOM 1668 C C . SER A 1 218 ? -3.601 4.533 18.065 1.00 80.69 218 SER A C 1
ATOM 1670 O O . SER A 1 218 ? -3.876 5.715 17.853 1.00 80.69 218 SER A O 1
ATOM 1672 N N . GLY A 1 219 ? -2.433 4.185 18.620 1.00 83.75 219 GLY A N 1
ATOM 1673 C CA . GLY A 1 219 ? -1.423 5.166 19.026 1.00 83.75 219 GLY A CA 1
ATOM 1674 C C . GLY A 1 219 ? -1.828 5.991 20.255 1.00 83.75 219 GLY A C 1
ATOM 1675 O O . GLY A 1 219 ? -1.430 7.151 20.394 1.00 83.75 219 GLY A O 1
ATOM 1676 N N . GLU A 1 220 ? -2.630 5.420 21.151 1.00 89.75 220 GLU A N 1
ATOM 1677 C CA . GLU A 1 220 ? -3.013 6.019 22.430 1.00 89.75 220 GLU A CA 1
ATOM 1678 C C . GLU A 1 220 ? -2.165 5.457 23.571 1.00 89.75 220 GLU A C 1
ATOM 1680 O O . GLU A 1 220 ? -1.787 4.283 23.571 1.00 89.75 220 GLU A O 1
ATOM 1685 N N . LEU A 1 221 ? -1.874 6.297 24.567 1.00 91.94 221 LEU A N 1
ATOM 1686 C CA . LEU A 1 221 ? -1.132 5.884 25.752 1.00 91.94 221 LEU A CA 1
ATOM 1687 C C . LEU A 1 221 ? -2.008 4.983 26.628 1.00 91.94 221 LEU A C 1
ATOM 1689 O O . LEU A 1 221 ? -3.049 5.408 27.122 1.00 91.94 221 LEU A O 1
ATOM 1693 N N . VAL A 1 222 ? -1.545 3.764 26.879 1.00 93.06 222 VAL A N 1
ATOM 1694 C CA . VAL A 1 222 ? -2.186 2.804 27.782 1.00 93.06 222 VAL A CA 1
ATOM 1695 C C . VAL A 1 222 ? -1.310 2.616 29.009 1.00 93.06 222 VAL A C 1
ATOM 1697 O O . VAL A 1 222 ? -0.089 2.500 28.891 1.00 93.06 222 VAL A O 1
ATOM 1700 N N . ILE A 1 223 ? -1.921 2.566 30.189 1.00 92.56 223 ILE A N 1
ATOM 1701 C CA . ILE A 1 223 ? -1.244 2.291 31.456 1.00 92.56 223 ILE A CA 1
ATOM 1702 C C . ILE A 1 223 ? -1.816 1.057 32.141 1.00 92.56 223 ILE A C 1
ATOM 1704 O O . ILE A 1 223 ? -3.007 0.777 32.033 1.00 92.56 223 ILE A O 1
ATOM 1708 N N . LYS A 1 224 ? -0.962 0.358 32.886 1.00 91.88 224 LYS A N 1
ATOM 1709 C CA . LYS A 1 224 ? -1.306 -0.718 33.811 1.00 91.88 224 LYS A CA 1
ATOM 1710 C C . LYS A 1 224 ? -0.657 -0.431 35.164 1.00 91.88 224 LYS A C 1
ATOM 1712 O O . LYS A 1 224 ? 0.563 -0.281 35.239 1.00 91.88 224 LYS A O 1
ATOM 1717 N N . ALA A 1 225 ? -1.467 -0.309 36.207 1.00 90.00 225 ALA A N 1
ATOM 1718 C CA . ALA A 1 225 ? -1.017 -0.036 37.572 1.00 90.00 225 ALA A CA 1
ATOM 1719 C C . ALA A 1 225 ? -2.042 -0.566 38.580 1.00 90.00 225 ALA A C 1
ATOM 1721 O O . ALA A 1 225 ? -3.187 -0.833 38.206 1.00 90.00 225 ALA A O 1
ATOM 1722 N N . ASP A 1 226 ? -1.647 -0.696 39.844 1.00 85.62 226 ASP A N 1
ATOM 1723 C CA . ASP A 1 226 ? -2.566 -1.082 40.914 1.00 85.62 226 ASP A CA 1
ATOM 1724 C C . ASP A 1 226 ? -3.730 -0.095 41.013 1.00 85.62 226 ASP A C 1
ATOM 1726 O O . ASP A 1 226 ? -3.540 1.126 40.989 1.00 85.62 226 ASP A O 1
ATOM 1730 N N . LEU A 1 227 ? -4.949 -0.632 41.126 1.00 78.94 227 LEU A N 1
ATOM 1731 C CA . LEU A 1 227 ? -6.152 0.191 41.248 1.00 78.94 227 LEU A CA 1
ATOM 1732 C C . LEU A 1 227 ? -6.087 1.100 42.480 1.00 78.94 227 LEU A C 1
ATOM 1734 O O . LEU A 1 227 ? -6.515 2.251 42.409 1.00 78.94 227 LEU A O 1
ATOM 1738 N N . ARG A 1 228 ? -5.545 0.574 43.585 1.00 78.12 228 ARG A N 1
ATOM 1739 C CA . ARG A 1 228 ? -5.370 1.279 44.854 1.00 78.12 228 ARG A CA 1
ATOM 1740 C C . ARG A 1 228 ? -3.932 1.186 45.335 1.00 78.12 228 ARG A C 1
ATOM 1742 O O . ARG A 1 228 ? -3.353 0.105 45.382 1.00 78.12 228 ARG A O 1
ATOM 1749 N N . VAL A 1 229 ? -3.395 2.314 45.775 1.00 73.62 229 VAL A N 1
ATOM 1750 C CA . VAL A 1 229 ? -2.031 2.451 46.291 1.00 73.62 229 VAL A CA 1
ATOM 1751 C C . VAL A 1 229 ? -1.885 1.837 47.684 1.00 73.62 229 VAL A C 1
ATOM 1753 O O . VAL A 1 229 ? -0.878 1.199 47.982 1.00 73.62 229 VAL A O 1
ATOM 1756 N N . GLN A 1 230 ? -2.877 2.037 48.553 1.00 67.81 230 GLN A N 1
ATOM 1757 C CA 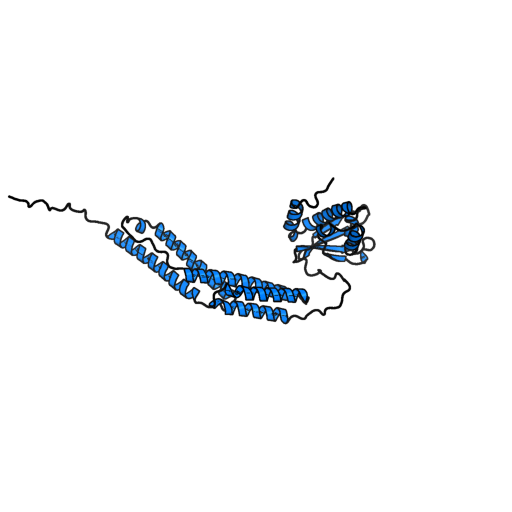. GLN A 1 230 ? -2.824 1.559 49.943 1.00 67.81 230 GLN A CA 1
ATOM 1758 C C . GLN A 1 230 ? -3.143 0.057 50.058 1.00 67.81 230 GLN A C 1
ATOM 1760 O O . GLN A 1 230 ? -2.764 -0.584 51.036 1.00 67.81 230 GLN A O 1
ATOM 1765 N N . GLU A 1 231 ? -3.790 -0.520 49.039 1.00 66.12 231 GLU A N 1
ATOM 1766 C CA . GLU A 1 231 ? -4.205 -1.925 48.976 1.00 66.12 231 GLU A CA 1
ATOM 1767 C C . GLU A 1 231 ? -3.800 -2.555 47.626 1.00 66.12 231 GLU A C 1
ATOM 1769 O O . GLU A 1 231 ? -4.665 -2.888 46.813 1.00 66.12 231 GLU A O 1
ATOM 1774 N N . PRO A 1 232 ? -2.497 -2.793 47.373 1.00 61.34 232 PRO A N 1
ATOM 1775 C CA . PRO A 1 232 ? -2.017 -3.341 46.094 1.00 61.34 232 PRO A CA 1
ATOM 1776 C C . PRO A 1 232 ? -2.516 -4.772 45.809 1.00 61.34 232 PRO A C 1
ATOM 1778 O O . PRO A 1 232 ? -2.343 -5.309 44.721 1.00 61.34 232 PRO A O 1
ATOM 1781 N N . LYS A 1 233 ? -3.199 -5.412 46.768 1.00 60.00 233 LYS A N 1
ATOM 1782 C CA . LYS A 1 233 ? -3.899 -6.691 46.565 1.00 60.00 233 LYS A CA 1
ATOM 1783 C C . LYS A 1 233 ? -5.168 -6.558 45.704 1.00 60.00 233 LYS A C 1
ATOM 1785 O O . LYS A 1 233 ? -5.750 -7.579 45.355 1.00 60.00 233 LYS A O 1
ATOM 1790 N N . GLY A 1 234 ? -5.597 -5.332 45.377 1.00 60.41 234 GLY A N 1
ATOM 1791 C CA . GLY A 1 234 ? -6.801 -5.024 44.594 1.00 60.41 234 GLY A CA 1
ATOM 1792 C C . GLY A 1 234 ? -6.702 -5.278 43.083 1.00 60.41 234 GLY A C 1
ATOM 1793 O O . GLY A 1 234 ? -7.681 -5.051 42.377 1.00 60.41 234 GLY A O 1
ATOM 1794 N N . GLY A 1 235 ? -5.555 -5.762 42.597 1.00 71.31 235 GLY A N 1
ATOM 1795 C CA . GLY A 1 235 ? -5.322 -6.087 41.190 1.00 71.31 235 GLY A CA 1
ATOM 1796 C C . GLY A 1 235 ? -4.864 -4.890 40.348 1.00 71.31 235 GLY A C 1
ATOM 1797 O O . GLY A 1 235 ? -5.284 -3.747 40.554 1.00 71.31 235 GLY A O 1
ATOM 1798 N N . GLU A 1 236 ? -3.994 -5.169 39.374 1.00 82.81 236 GLU A N 1
ATOM 1799 C CA . GLU A 1 236 ? -3.572 -4.192 38.368 1.00 82.81 236 GLU A CA 1
ATOM 1800 C C . GLU A 1 236 ? -4.718 -3.941 37.378 1.00 82.81 236 GLU A C 1
ATOM 1802 O O . GLU A 1 236 ? -5.263 -4.880 36.795 1.00 82.81 236 GLU A O 1
ATOM 1807 N N . VAL A 1 237 ? -5.047 -2.675 37.128 1.00 86.12 237 VAL A N 1
ATOM 1808 C CA . VAL A 1 237 ? -6.043 -2.273 36.129 1.00 86.12 237 VAL A CA 1
ATOM 1809 C C . VAL A 1 237 ? -5.377 -1.623 34.929 1.00 86.12 237 VAL A C 1
ATOM 1811 O O . VAL A 1 237 ? -4.399 -0.887 35.062 1.00 86.12 237 VAL A O 1
ATOM 1814 N N . ILE A 1 238 ? -5.933 -1.886 33.746 1.00 87.81 238 ILE A N 1
ATOM 1815 C CA . ILE A 1 238 ? -5.487 -1.289 32.487 1.00 87.81 238 ILE A CA 1
ATOM 1816 C C . ILE A 1 238 ? -6.426 -0.151 32.103 1.00 87.81 238 ILE A C 1
ATOM 1818 O O . ILE A 1 238 ? -7.650 -0.308 32.143 1.00 87.81 238 ILE A O 1
ATOM 1822 N N . ARG A 1 239 ? -5.862 1.005 31.750 1.00 88.38 239 ARG A N 1
ATOM 1823 C CA . ARG A 1 239 ? -6.612 2.197 31.337 1.00 88.38 239 ARG A CA 1
ATOM 1824 C C . ARG A 1 239 ? -5.929 2.903 30.175 1.00 88.38 239 ARG A C 1
ATOM 1826 O O . ARG A 1 239 ? -4.706 3.025 30.155 1.00 88.38 239 ARG A O 1
ATOM 1833 N N . VAL A 1 240 ? -6.728 3.408 29.240 1.00 90.19 240 VAL A N 1
ATOM 1834 C CA . VAL A 1 240 ? -6.267 4.391 28.253 1.00 90.19 240 VAL A CA 1
ATOM 1835 C C . VAL A 1 240 ? -6.182 5.746 28.949 1.00 90.19 240 VAL A C 1
ATOM 1837 O O . VAL A 1 240 ? -7.104 6.150 29.656 1.00 90.19 240 VAL A O 1
ATOM 1840 N N . VAL A 1 241 ? -5.057 6.430 28.787 1.00 91.00 241 VAL A N 1
ATOM 1841 C CA . VAL A 1 241 ? -4.795 7.729 29.402 1.00 91.00 241 VAL A CA 1
ATOM 1842 C C . VAL A 1 241 ? -5.263 8.829 28.446 1.00 91.00 241 VAL A C 1
ATOM 1844 O O . VAL A 1 241 ? -4.771 8.878 27.316 1.00 91.00 241 VAL A O 1
ATOM 1847 N N . PRO A 1 242 ? -6.177 9.727 28.861 1.00 90.19 242 PRO A N 1
ATOM 1848 C CA . PRO A 1 242 ? -6.662 10.783 27.982 1.00 90.19 242 PRO A CA 1
ATOM 1849 C C . PRO A 1 242 ? -5.542 11.745 27.563 1.00 90.19 242 PRO A C 1
ATOM 1851 O O . PRO A 1 242 ? -4.624 12.056 28.322 1.00 90.19 242 PRO A O 1
ATOM 1854 N N . ARG A 1 243 ? -5.609 12.257 26.330 1.00 90.81 243 ARG A N 1
ATOM 1855 C CA . ARG A 1 243 ? -4.661 13.285 25.877 1.00 90.81 243 ARG A CA 1
ATOM 1856 C C . ARG A 1 243 ? -4.849 14.562 26.711 1.00 90.81 243 ARG A C 1
ATOM 1858 O O . ARG A 1 243 ? -5.993 14.932 26.975 1.00 90.81 243 ARG A O 1
ATOM 1865 N N . PRO A 1 244 ? -3.779 15.304 27.062 1.00 91.06 244 PRO A N 1
ATOM 1866 C CA . PRO A 1 244 ? -3.905 16.513 27.885 1.00 91.06 244 PRO A CA 1
ATOM 1867 C C . PRO A 1 244 ? -4.835 17.591 27.315 1.00 91.06 244 PRO A C 1
ATOM 1869 O O . PRO A 1 244 ? -5.410 18.363 28.075 1.00 91.06 244 PRO A O 1
ATOM 1872 N N . THR A 1 245 ? -5.026 17.623 25.993 1.00 86.88 245 THR A N 1
ATOM 1873 C CA . THR A 1 245 ? -5.951 18.543 25.314 1.00 86.88 245 THR A CA 1
ATOM 1874 C C . THR A 1 245 ? -7.403 18.374 25.755 1.00 86.88 245 THR A C 1
ATOM 1876 O O . THR A 1 245 ? -8.144 19.347 25.739 1.00 86.88 245 THR A O 1
ATOM 1879 N N . VAL A 1 246 ? -7.803 17.180 26.207 1.00 88.12 246 VAL A N 1
ATOM 1880 C CA . VAL A 1 246 ? -9.159 16.916 26.724 1.00 88.12 246 VAL A CA 1
ATOM 1881 C C . VAL A 1 246 ? -9.452 17.740 27.983 1.00 88.12 246 VAL A C 1
ATOM 1883 O O . VAL A 1 246 ? -10.606 18.034 28.267 1.00 88.12 246 VAL A O 1
ATOM 1886 N N . LEU A 1 247 ? -8.420 18.152 28.728 1.00 89.06 247 LEU A N 1
ATOM 1887 C CA . LEU A 1 247 ? -8.579 18.913 29.970 1.00 89.06 247 LEU A CA 1
ATOM 1888 C C . LEU A 1 247 ? -8.629 20.436 29.767 1.00 89.06 247 LEU A C 1
ATOM 1890 O O . LEU A 1 247 ? -8.767 21.154 30.760 1.00 89.06 247 LEU A O 1
ATOM 1894 N N . ALA A 1 248 ? -8.459 20.940 28.537 1.00 85.25 248 ALA A N 1
ATOM 1895 C CA . ALA A 1 248 ? -8.283 22.371 28.267 1.00 85.25 248 ALA A CA 1
ATOM 1896 C C . ALA A 1 248 ? -9.456 23.220 28.791 1.00 85.25 248 ALA A C 1
ATOM 1898 O O . ALA A 1 248 ? -9.225 24.219 29.471 1.00 85.25 248 ALA A O 1
ATOM 1899 N N . ASP A 1 249 ? -10.686 22.746 28.583 1.00 86.06 249 ASP A N 1
ATOM 1900 C CA . ASP A 1 249 ? -11.912 23.494 28.889 1.00 86.06 249 ASP A CA 1
ATOM 1901 C C . ASP A 1 249 ? -12.663 22.973 30.131 1.00 86.06 249 ASP A C 1
ATOM 1903 O O . ASP A 1 249 ? -13.746 23.453 30.450 1.00 86.06 249 ASP A O 1
ATOM 1907 N N . LEU A 1 250 ? -12.090 22.007 30.862 1.00 88.19 250 LEU A N 1
ATOM 1908 C CA . LEU A 1 250 ? -12.742 21.374 32.017 1.00 88.19 250 LEU A CA 1
ATOM 1909 C C . LEU A 1 250 ? -12.457 22.109 33.329 1.00 88.19 250 LEU A C 1
ATOM 1911 O O . LEU A 1 250 ? -11.313 22.459 33.616 1.00 88.19 250 LEU A O 1
ATOM 1915 N N . SER A 1 251 ? -13.467 22.276 34.176 1.00 90.69 251 SER A N 1
ATOM 1916 C CA . SER A 1 251 ? -13.316 22.759 35.552 1.00 90.69 251 SER A CA 1
ATOM 1917 C C . SER A 1 251 ? -12.560 21.759 36.440 1.00 90.69 251 SER A C 1
ATOM 1919 O O . SER A 1 251 ? -12.376 20.592 36.100 1.00 90.69 251 SER A O 1
ATOM 1921 N N . PHE A 1 252 ? -12.113 22.202 37.620 1.00 90.62 252 PHE A N 1
ATOM 1922 C CA . PHE A 1 252 ? -11.363 21.337 38.541 1.00 90.62 252 PHE A CA 1
ATOM 1923 C C . PHE A 1 252 ? -12.141 20.079 38.959 1.00 90.62 252 PHE A C 1
ATOM 1925 O O . PHE A 1 2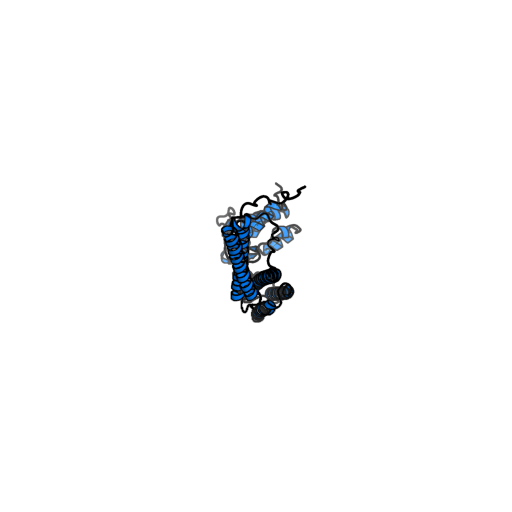52 ? -11.553 19.002 39.032 1.00 90.62 252 PHE A O 1
ATOM 1932 N N . GLU A 1 253 ? -13.447 20.200 39.207 1.00 91.31 253 GLU A N 1
ATOM 1933 C CA . GLU A 1 253 ? -14.286 19.058 39.590 1.00 91.31 253 GLU A CA 1
ATOM 1934 C C . GLU A 1 253 ? -14.513 18.098 38.414 1.00 91.31 253 GLU A C 1
ATOM 1936 O O . GLU A 1 253 ? -14.451 16.884 38.589 1.00 91.31 253 GLU A O 1
ATOM 1941 N N . GLU A 1 254 ? -14.661 18.613 37.192 1.00 89.94 254 GLU A N 1
ATOM 1942 C CA . GLU A 1 254 ? -14.751 17.773 35.989 1.00 89.94 254 GLU A CA 1
ATOM 1943 C C . GLU A 1 254 ? -13.439 17.021 35.726 1.00 89.94 254 GLU A C 1
ATOM 1945 O O . GLU A 1 254 ? -13.460 15.837 35.395 1.00 89.94 254 GLU A O 1
ATOM 1950 N N . ILE A 1 255 ? -12.286 17.665 35.952 1.00 91.69 255 ILE A N 1
ATOM 1951 C CA . ILE A 1 255 ? -10.974 17.009 35.854 1.00 91.69 255 ILE A CA 1
ATOM 1952 C C . ILE A 1 255 ? -10.855 15.864 36.871 1.00 91.69 255 ILE A C 1
ATOM 1954 O O . ILE A 1 255 ? -10.327 14.803 36.533 1.00 91.69 255 ILE A O 1
ATOM 1958 N N . LYS A 1 256 ? -11.362 16.035 38.101 1.00 91.06 256 LYS A N 1
ATOM 1959 C CA . LYS A 1 256 ? -11.395 14.935 39.079 1.00 91.06 256 LYS A CA 1
ATOM 1960 C C . LYS A 1 256 ? -12.238 13.768 38.581 1.00 91.06 256 LYS A C 1
ATOM 1962 O O . LYS A 1 256 ? -11.760 12.643 38.651 1.00 91.06 256 LYS A O 1
ATOM 1967 N N . GLY A 1 257 ? -13.417 14.034 38.015 1.00 89.31 257 GLY A N 1
ATOM 1968 C CA . GLY A 1 257 ? -14.269 12.992 37.431 1.00 89.31 257 GLY A CA 1
ATOM 1969 C C . GLY A 1 257 ? -13.573 12.210 36.309 1.00 89.31 257 GLY A C 1
ATOM 1970 O O . GLY A 1 257 ? -13.698 10.990 36.225 1.00 89.31 257 GLY A O 1
ATOM 1971 N N . VAL A 1 258 ? -12.754 12.878 35.487 1.00 88.88 258 VAL A N 1
ATOM 1972 C CA . VAL A 1 258 ? -11.906 12.198 34.489 1.00 88.88 258 VAL A CA 1
ATOM 1973 C C . VAL A 1 258 ? -10.862 11.297 35.164 1.00 88.88 258 VAL A C 1
ATOM 1975 O O . VAL A 1 258 ? -10.599 10.186 34.704 1.00 88.88 258 VAL A O 1
ATOM 1978 N N . PHE A 1 259 ? -10.261 11.750 36.264 1.00 90.50 259 PHE A N 1
ATOM 1979 C CA . PHE A 1 259 ? -9.215 11.013 36.977 1.00 90.50 259 PHE A CA 1
ATOM 1980 C C . PHE A 1 259 ? -9.735 9.886 37.875 1.00 90.50 259 PHE A C 1
ATOM 1982 O O . PHE A 1 259 ? -8.972 8.969 38.169 1.00 90.50 259 PHE A O 1
ATOM 1989 N N . GLU A 1 260 ? -11.009 9.880 38.262 1.00 86.56 260 GLU A N 1
ATOM 1990 C CA . GLU A 1 260 ? -11.635 8.749 38.968 1.00 86.56 260 GLU A CA 1
ATOM 1991 C C . GLU A 1 260 ? -11.587 7.449 38.153 1.00 86.56 260 GLU A C 1
ATOM 1993 O O . GLU A 1 260 ? -11.597 6.352 38.709 1.00 86.56 260 GLU A O 1
ATOM 1998 N N . GLN A 1 261 ? -11.488 7.558 36.826 1.00 83.88 261 GLN A N 1
ATOM 1999 C CA . GLN A 1 261 ? -11.393 6.406 35.930 1.00 83.88 261 GLN A CA 1
ATOM 2000 C C . GLN A 1 261 ? -9.964 5.853 35.803 1.00 83.88 261 GLN A C 1
ATOM 2002 O O . GLN A 1 261 ? -9.785 4.731 35.310 1.00 83.88 261 GLN A O 1
ATOM 2007 N N . LEU A 1 262 ? -8.954 6.623 36.224 1.00 89.38 262 LEU A N 1
ATOM 2008 C CA . LEU A 1 262 ? -7.537 6.263 36.162 1.00 89.38 262 LEU A CA 1
ATOM 2009 C C . LEU A 1 262 ? -7.096 5.525 37.440 1.00 89.38 262 LEU A C 1
ATOM 2011 O O . LEU A 1 262 ? -7.727 5.672 38.485 1.00 89.38 262 LEU A O 1
ATOM 2015 N N . PRO A 1 263 ? -6.006 4.733 37.391 1.00 88.88 263 PRO A N 1
ATOM 2016 C CA . PRO A 1 263 ? -5.443 4.127 38.594 1.00 88.88 263 PRO A CA 1
ATOM 2017 C C . PRO A 1 263 ? -5.064 5.206 39.615 1.00 88.88 263 PRO A C 1
ATOM 2019 O O . PRO A 1 263 ? -4.508 6.242 39.233 1.00 88.88 263 PRO A O 1
ATOM 2022 N N . GLU A 1 264 ? -5.301 4.944 40.904 1.00 87.50 264 GLU A N 1
ATOM 2023 C CA . GLU A 1 264 ? -5.136 5.932 41.982 1.00 87.50 264 GLU A CA 1
ATOM 2024 C C . GLU A 1 264 ? -3.750 6.599 41.959 1.00 87.50 264 GLU A C 1
ATOM 2026 O O . GLU A 1 264 ? -3.638 7.815 42.110 1.00 87.50 264 GLU A O 1
ATOM 2031 N N . ALA A 1 265 ? -2.693 5.831 41.675 1.00 87.69 265 ALA A N 1
ATOM 2032 C CA . ALA A 1 265 ? -1.328 6.343 41.570 1.00 87.69 265 ALA A CA 1
ATOM 2033 C C . ALA A 1 265 ? -1.178 7.472 40.532 1.00 87.69 265 ALA A C 1
ATOM 2035 O O . ALA A 1 265 ? -0.453 8.439 40.763 1.00 87.69 265 ALA A O 1
ATOM 2036 N N . VAL A 1 266 ? -1.868 7.375 39.392 1.00 90.88 266 VAL A N 1
ATOM 2037 C CA . VAL A 1 266 ? -1.807 8.383 38.320 1.00 90.88 266 VAL A CA 1
ATOM 2038 C C . VAL A 1 266 ? -2.552 9.640 38.730 1.00 90.88 266 VAL A C 1
ATOM 2040 O O . VAL A 1 266 ? -2.032 10.745 38.569 1.00 90.88 266 VAL A O 1
ATOM 2043 N N . SER A 1 267 ? -3.733 9.468 39.316 1.00 90.94 267 SER A N 1
ATOM 2044 C CA . SER A 1 267 ? -4.551 10.568 39.818 1.00 90.94 267 SER A CA 1
ATOM 2045 C C . SER A 1 267 ? -3.807 11.337 40.910 1.00 90.94 267 SER A C 1
ATOM 2047 O O . SER A 1 267 ? -3.709 12.558 40.839 1.00 90.94 267 SER A O 1
ATOM 2049 N N . LEU A 1 268 ? -3.162 10.645 41.854 1.00 89.50 268 LEU A N 1
ATOM 2050 C CA . LEU A 1 268 ? -2.346 11.273 42.900 1.00 89.50 268 LEU A CA 1
ATOM 2051 C C . LEU A 1 268 ? -1.158 12.074 42.346 1.00 89.50 268 LEU A C 1
ATOM 2053 O O . LEU A 1 268 ? -0.861 13.156 42.851 1.00 89.50 268 LEU A O 1
ATOM 2057 N N . LEU A 1 269 ? -0.483 11.573 41.305 1.00 90.38 269 LEU A N 1
ATOM 2058 C CA . LEU A 1 269 ? 0.636 12.279 40.666 1.00 90.38 269 LEU A CA 1
ATOM 2059 C C . LEU A 1 269 ? 0.179 13.519 39.881 1.00 90.38 269 LEU A C 1
ATOM 2061 O O . LEU A 1 269 ? 0.913 14.507 39.795 1.00 90.38 269 LEU A O 1
ATOM 2065 N N . ALA A 1 270 ? -1.018 13.465 39.299 1.00 92.12 270 ALA A N 1
ATOM 2066 C CA . ALA A 1 270 ? -1.559 14.520 38.455 1.00 92.12 270 ALA A CA 1
ATOM 2067 C C . ALA A 1 270 ? -2.293 15.618 39.239 1.00 92.12 270 ALA A C 1
ATOM 2069 O O . ALA A 1 270 ? -2.276 16.776 38.822 1.00 92.12 270 ALA A O 1
ATOM 2070 N N . LEU A 1 271 ? -2.926 15.285 40.367 1.00 91.81 271 LEU A N 1
ATOM 2071 C CA . LEU A 1 271 ? -3.778 16.211 41.110 1.00 91.81 271 LEU A CA 1
ATOM 2072 C C . LEU A 1 271 ? -2.977 17.338 41.782 1.00 91.81 271 LEU A C 1
ATOM 2074 O O . LEU A 1 271 ? -1.972 17.136 42.472 1.00 91.81 271 LEU A O 1
ATOM 2078 N N . ALA A 1 272 ? -3.462 18.564 41.596 1.00 92.38 272 ALA A N 1
ATOM 2079 C CA . ALA A 1 272 ? -3.037 19.754 42.322 1.00 92.38 272 ALA A CA 1
ATOM 2080 C C . ALA A 1 272 ? -4.241 20.412 43.012 1.00 92.38 272 ALA A C 1
ATOM 2082 O O . ALA A 1 272 ? -5.378 19.976 42.872 1.00 92.38 272 ALA A O 1
ATOM 2083 N N . ARG A 1 273 ? -4.000 21.497 43.756 1.00 89.06 273 ARG A N 1
ATOM 2084 C CA . ARG A 1 273 ? -5.064 22.275 44.418 1.00 89.06 273 ARG A CA 1
ATOM 2085 C C . ARG A 1 273 ? -5.871 23.173 43.470 1.00 89.06 273 ARG A C 1
ATOM 2087 O O . ARG A 1 273 ? -6.865 23.744 43.899 1.00 89.06 273 ARG A O 1
ATOM 2094 N N . THR A 1 274 ? -5.434 23.331 42.221 1.00 91.88 274 THR A N 1
ATOM 2095 C CA . THR A 1 274 ? -6.068 24.187 41.206 1.00 91.88 274 THR A CA 1
ATOM 2096 C C . THR A 1 274 ? -6.206 23.438 39.880 1.00 91.88 274 THR A C 1
ATOM 2098 O O . THR A 1 274 ? -5.434 22.512 39.607 1.00 91.88 274 THR A O 1
ATOM 2101 N N . ALA A 1 275 ? -7.168 23.843 39.041 1.00 89.00 275 ALA A N 1
ATOM 2102 C CA . ALA A 1 275 ? -7.369 23.265 37.708 1.00 89.00 275 ALA A CA 1
ATOM 2103 C C . ALA A 1 275 ? -6.111 23.407 36.839 1.00 89.00 275 ALA A C 1
ATOM 2105 O O . ALA A 1 275 ? -5.600 22.410 36.336 1.00 89.00 275 ALA A O 1
ATOM 2106 N N . ASP A 1 276 ? -5.544 24.612 36.752 1.00 89.44 276 ASP A N 1
ATOM 2107 C CA . ASP A 1 276 ? -4.339 24.870 35.952 1.00 89.44 276 ASP A CA 1
ATOM 2108 C C . ASP A 1 276 ? -3.123 24.092 36.451 1.00 89.44 276 ASP A C 1
ATOM 2110 O O . ASP A 1 276 ? -2.399 23.486 35.661 1.00 89.44 276 ASP A O 1
ATOM 2114 N N . GLY A 1 277 ? -2.938 24.022 37.774 1.00 93.38 277 GLY A N 1
ATOM 2115 C CA . GLY A 1 277 ? -1.873 23.217 38.367 1.00 93.38 277 GLY A CA 1
ATOM 2116 C C . GLY A 1 277 ? -2.033 21.730 38.049 1.00 93.38 277 GLY A C 1
ATOM 2117 O O . GLY A 1 277 ? -1.045 21.043 37.789 1.00 93.38 277 GLY A O 1
ATOM 2118 N N . THR A 1 278 ? -3.274 21.240 38.027 1.00 93.50 278 THR A N 1
ATOM 2119 C CA . THR A 1 278 ? -3.595 19.850 37.686 1.00 93.50 278 THR A CA 1
ATOM 2120 C C . THR A 1 278 ? -3.328 19.578 36.208 1.00 93.50 278 THR A C 1
ATOM 2122 O O . THR A 1 278 ? -2.665 18.598 35.880 1.00 93.50 278 THR A O 1
ATOM 2125 N N . ARG A 1 279 ? -3.740 20.481 35.308 1.00 92.62 279 ARG A N 1
ATOM 2126 C CA . ARG A 1 279 ? -3.452 20.392 33.866 1.00 92.62 279 ARG A CA 1
ATOM 2127 C C . ARG A 1 279 ? -1.949 20.361 33.591 1.00 92.62 279 ARG A C 1
ATOM 2129 O O . ARG A 1 279 ? -1.487 19.505 32.838 1.00 92.62 279 ARG A O 1
ATOM 2136 N N . ALA A 1 280 ? -1.177 21.241 34.230 1.00 91.25 280 ALA A N 1
ATOM 2137 C CA . ALA A 1 280 ? 0.275 21.297 34.067 1.00 91.25 280 ALA A CA 1
ATOM 2138 C C . ALA A 1 280 ? 0.958 20.003 34.544 1.00 91.25 280 ALA A C 1
ATOM 2140 O O . ALA A 1 280 ? 1.733 19.388 33.806 1.00 91.25 280 ALA A O 1
ATOM 2141 N N . ARG A 1 281 ? 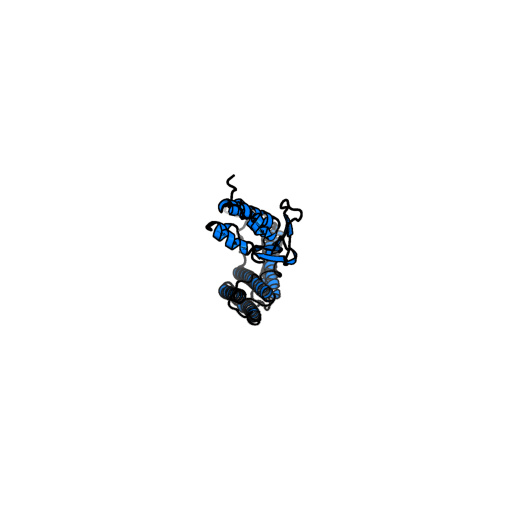0.621 19.532 35.754 1.00 92.62 281 ARG A N 1
ATOM 2142 C CA . ARG A 1 281 ? 1.157 18.273 36.301 1.00 92.62 281 ARG A CA 1
ATOM 2143 C C . ARG A 1 281 ? 0.776 17.070 35.453 1.00 92.62 281 ARG A C 1
ATOM 2145 O O . ARG A 1 281 ? 1.639 16.246 35.153 1.00 92.62 281 ARG A O 1
ATOM 2152 N N . TYR A 1 282 ? -0.481 16.994 35.030 1.00 94.62 282 TYR A N 1
ATOM 2153 C CA . TYR A 1 282 ? -0.967 15.920 34.178 1.00 94.62 282 TYR A CA 1
ATOM 2154 C C . TYR A 1 282 ? -0.271 15.902 32.818 1.00 94.62 282 TYR A C 1
ATOM 2156 O O . TYR A 1 282 ? 0.197 14.854 32.387 1.00 94.62 282 TYR A O 1
ATOM 2164 N N . SER A 1 283 ? -0.125 17.061 32.172 1.00 92.56 283 SER A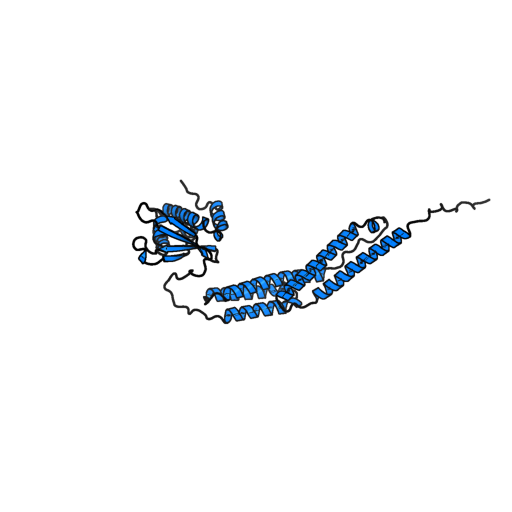 N 1
ATOM 2165 C CA . SER A 1 283 ? 0.586 17.187 30.895 1.00 92.56 283 SER A CA 1
ATOM 2166 C C . SER A 1 283 ? 2.038 16.709 31.010 1.00 92.56 283 SER A C 1
ATOM 2168 O O . SER A 1 283 ? 2.524 15.953 30.163 1.00 92.56 283 SER A O 1
ATOM 2170 N N . ARG A 1 284 ? 2.718 17.058 32.110 1.00 92.50 284 ARG A N 1
ATOM 2171 C CA . ARG A 1 284 ? 4.071 16.574 32.404 1.00 92.50 284 ARG A CA 1
ATOM 2172 C C . ARG A 1 284 ? 4.112 15.063 32.635 1.00 92.50 284 ARG A C 1
ATOM 2174 O O . ARG A 1 284 ? 4.964 14.398 32.050 1.00 92.50 284 ARG A O 1
ATOM 2181 N N . LEU A 1 285 ? 3.200 14.523 33.445 1.00 93.62 285 LEU A N 1
ATOM 2182 C CA . LEU A 1 285 ? 3.099 13.086 33.710 1.00 93.62 285 LEU A CA 1
ATOM 2183 C C . LEU A 1 285 ? 2.837 12.299 32.421 1.00 93.62 285 LEU A C 1
ATOM 2185 O O . LEU A 1 285 ? 3.547 11.335 32.136 1.00 93.62 285 LEU A O 1
ATOM 2189 N N . TYR A 1 286 ? 1.877 12.754 31.612 1.00 93.94 286 TYR A N 1
ATOM 2190 C CA . TYR A 1 286 ? 1.555 12.180 30.308 1.00 93.94 286 TYR A CA 1
ATOM 2191 C C . TYR A 1 286 ? 2.794 12.139 29.414 1.00 93.94 286 TYR A C 1
ATOM 2193 O O . TYR A 1 286 ? 3.132 11.089 28.872 1.00 93.94 286 TYR A O 1
ATOM 2201 N N . ARG A 1 287 ? 3.531 13.254 29.313 1.00 92.50 287 ARG A N 1
ATOM 2202 C CA . ARG A 1 287 ? 4.767 13.327 28.522 1.00 92.50 287 ARG A CA 1
ATOM 2203 C C . ARG A 1 287 ? 5.827 12.358 29.041 1.00 92.50 287 ARG A C 1
ATOM 2205 O O . ARG A 1 287 ? 6.452 11.662 28.247 1.00 92.50 287 ARG A O 1
ATOM 2212 N N . THR A 1 288 ? 6.018 12.276 30.359 1.00 92.62 288 THR A N 1
ATOM 2213 C CA . THR A 1 288 ? 6.962 11.329 30.970 1.00 92.62 288 THR A CA 1
ATOM 2214 C C . THR A 1 288 ? 6.624 9.889 30.593 1.00 92.62 288 THR A C 1
ATOM 2216 O O . THR A 1 288 ? 7.510 9.171 30.135 1.00 92.62 288 THR A O 1
ATOM 2219 N N . LEU A 1 289 ? 5.359 9.485 30.711 1.00 93.75 289 LEU A N 1
ATOM 2220 C CA . LEU A 1 289 ? 4.920 8.132 30.368 1.00 93.75 289 LEU A CA 1
ATOM 2221 C C . LEU A 1 289 ? 5.027 7.860 28.860 1.00 93.75 289 LEU A C 1
ATOM 2223 O O . LEU A 1 289 ? 5.613 6.855 28.464 1.00 93.75 289 LEU A O 1
ATOM 2227 N N . ALA A 1 290 ? 4.530 8.770 28.020 1.00 92.94 290 ALA A N 1
ATOM 2228 C CA . ALA A 1 290 ? 4.525 8.620 26.566 1.00 92.94 290 ALA A CA 1
ATOM 2229 C C . ALA A 1 290 ? 5.939 8.631 25.962 1.00 92.94 290 ALA A C 1
ATOM 2231 O O . ALA A 1 290 ? 6.213 7.869 25.041 1.00 92.94 290 ALA A O 1
ATOM 2232 N N . SER A 1 291 ? 6.873 9.415 26.516 1.00 91.94 291 SER A N 1
ATOM 2233 C CA . SER A 1 291 ? 8.269 9.472 26.041 1.00 91.94 291 SER A CA 1
ATOM 2234 C C . SER A 1 291 ? 9.013 8.136 26.150 1.00 91.94 291 SER A C 1
ATOM 2236 O O . SER A 1 291 ? 9.998 7.910 25.445 1.00 91.94 291 SER A O 1
ATOM 2238 N N . LYS A 1 292 ? 8.553 7.242 27.037 1.00 91.81 292 LYS A N 1
ATOM 2239 C CA . LYS A 1 292 ? 9.105 5.892 27.195 1.00 91.81 292 LYS A CA 1
ATOM 2240 C C . LYS A 1 292 ? 8.514 4.887 26.211 1.00 91.81 292 LYS A C 1
ATOM 2242 O O . LYS A 1 292 ? 9.061 3.799 26.079 1.00 91.81 292 LYS A O 1
ATOM 2247 N N . VAL A 1 293 ? 7.449 5.241 25.496 1.00 92.38 293 VAL A N 1
ATOM 2248 C CA . VAL A 1 293 ? 6.773 4.363 24.542 1.00 92.38 293 VAL A CA 1
ATOM 2249 C C . VAL A 1 293 ? 7.221 4.715 23.125 1.00 92.38 293 VAL A C 1
ATOM 2251 O O . VAL A 1 293 ? 6.882 5.769 22.597 1.00 92.38 293 VAL A O 1
ATOM 2254 N N . THR A 1 294 ? 7.972 3.818 22.478 1.00 89.12 294 THR A N 1
ATOM 2255 C CA . THR A 1 294 ? 8.556 4.059 21.144 1.00 89.12 294 THR A CA 1
ATOM 2256 C C . THR A 1 294 ? 7.518 4.461 20.095 1.00 89.12 294 THR A C 1
ATOM 2258 O O . THR A 1 294 ? 7.783 5.366 19.309 1.00 89.12 294 THR A O 1
ATOM 2261 N N . ALA A 1 295 ? 6.335 3.842 20.120 1.00 87.56 295 ALA A N 1
ATOM 2262 C CA . ALA A 1 295 ? 5.244 4.125 19.187 1.00 87.56 295 ALA A CA 1
ATOM 2263 C C . ALA A 1 295 ? 4.643 5.538 19.331 1.00 87.56 295 ALA A C 1
ATOM 2265 O O . ALA A 1 295 ? 3.978 6.005 18.419 1.00 87.56 295 ALA A O 1
ATOM 2266 N N . LEU A 1 296 ? 4.885 6.233 20.451 1.00 89.75 296 LEU A N 1
ATOM 2267 C CA . LEU A 1 296 ? 4.332 7.566 20.728 1.00 89.75 296 LEU A CA 1
ATOM 2268 C C . LEU A 1 296 ? 5.358 8.694 20.549 1.00 89.75 296 LEU A C 1
ATOM 2270 O O . LEU A 1 296 ? 5.059 9.844 20.869 1.00 89.75 296 LEU A O 1
ATOM 2274 N N . LYS A 1 297 ? 6.570 8.399 20.055 1.00 88.00 297 LYS A N 1
ATOM 2275 C CA . LYS A 1 297 ? 7.648 9.395 19.913 1.00 88.00 297 LYS A CA 1
ATOM 2276 C C . LYS A 1 297 ? 7.250 10.590 19.045 1.00 88.00 297 LYS A C 1
ATOM 2278 O O . LYS A 1 297 ? 7.561 11.722 19.406 1.00 88.00 297 LYS A O 1
ATOM 2283 N N . GLU A 1 298 ? 6.560 10.347 17.934 1.00 84.25 298 GLU A N 1
ATOM 2284 C CA . GLU A 1 298 ? 6.103 11.407 17.026 1.00 84.25 298 GLU A CA 1
ATOM 2285 C C . GLU A 1 298 ? 5.029 12.277 17.685 1.00 84.25 298 GLU A C 1
ATOM 2287 O O . GLU A 1 298 ? 5.166 13.499 17.706 1.00 84.25 298 GLU A O 1
ATOM 2292 N N . THR A 1 299 ? 4.046 11.656 18.346 1.00 82.81 299 THR A N 1
ATOM 2293 C CA . THR A 1 299 ? 3.011 12.347 19.131 1.00 82.81 299 THR A CA 1
ATOM 2294 C C . THR A 1 299 ? 3.616 13.229 20.224 1.00 82.81 299 THR A C 1
ATOM 2296 O O . THR A 1 299 ? 3.201 14.369 20.420 1.00 82.81 299 THR A O 1
ATOM 2299 N N . VAL A 1 300 ? 4.631 12.733 20.940 1.00 85.75 300 VAL A N 1
ATOM 2300 C CA . VAL A 1 300 ? 5.336 13.515 21.967 1.00 85.75 300 VAL A CA 1
ATOM 2301 C C . VAL A 1 300 ? 6.075 14.701 21.341 1.00 85.75 300 VAL A C 1
ATOM 2303 O O . VAL A 1 300 ? 5.970 15.813 21.857 1.00 85.75 300 VAL A O 1
ATOM 2306 N N . ALA A 1 301 ? 6.756 14.502 20.209 1.00 83.69 301 ALA A N 1
ATOM 2307 C CA . ALA A 1 301 ? 7.447 15.577 19.497 1.00 83.69 301 ALA A CA 1
ATOM 2308 C C . ALA A 1 301 ? 6.475 16.654 18.975 1.00 83.69 301 ALA A C 1
ATOM 2310 O O . ALA A 1 301 ? 6.779 17.846 19.017 1.00 83.69 301 ALA A O 1
ATOM 2311 N N . GLU A 1 302 ? 5.281 16.271 18.518 1.00 81.44 302 GLU A N 1
ATOM 2312 C CA . GLU A 1 302 ? 4.217 17.214 18.157 1.00 81.44 302 GLU A CA 1
ATOM 2313 C C . GLU A 1 302 ? 3.742 18.041 19.351 1.00 81.44 302 GLU A C 1
ATOM 2315 O O . GLU A 1 302 ? 3.615 19.260 19.235 1.00 81.44 302 GLU A O 1
ATOM 2320 N N . MET A 1 303 ? 3.552 17.415 20.514 1.00 73.94 303 MET A N 1
ATOM 2321 C CA . MET A 1 303 ? 3.161 18.119 21.738 1.00 73.94 303 MET A CA 1
ATOM 2322 C C . MET A 1 303 ? 4.231 19.107 22.223 1.00 73.94 303 MET A C 1
ATOM 2324 O O . MET A 1 303 ? 3.894 20.142 22.799 1.00 73.94 303 MET A O 1
ATOM 2328 N N . GLU A 1 304 ? 5.512 18.818 21.985 1.00 72.69 304 GLU A N 1
ATOM 2329 C CA . GLU A 1 304 ? 6.623 19.728 22.292 1.00 72.69 304 GLU A CA 1
ATOM 2330 C C . GLU A 1 304 ? 6.689 20.916 21.320 1.00 72.69 304 GLU A C 1
ATOM 2332 O O . GLU A 1 304 ? 6.971 22.041 21.740 1.00 72.69 304 GLU A O 1
ATOM 2337 N N . ARG A 1 305 ? 6.364 20.695 20.039 1.00 72.06 305 ARG A N 1
ATOM 2338 C CA . ARG A 1 305 ? 6.282 21.752 19.014 1.00 72.06 305 ARG A CA 1
ATOM 2339 C C . ARG A 1 305 ? 5.039 22.633 19.161 1.00 72.06 305 ARG A C 1
ATOM 2341 O O . ARG A 1 305 ? 5.106 23.825 18.881 1.00 72.06 305 ARG A O 1
ATOM 2348 N N . GLY A 1 306 ? 3.922 22.057 19.604 1.00 58.59 306 GLY A N 1
ATOM 2349 C CA . GLY A 1 306 ? 2.604 22.694 19.628 1.00 58.59 306 GLY A CA 1
ATOM 2350 C C . GLY A 1 306 ? 2.395 23.760 20.704 1.00 58.59 306 GLY A C 1
ATOM 2351 O O . GLY A 1 306 ? 1.377 24.437 20.669 1.00 58.59 306 GLY A O 1
ATOM 2352 N N . GLY A 1 307 ? 3.309 23.944 21.661 1.00 54.25 307 GLY A N 1
ATOM 2353 C CA . GLY A 1 307 ? 3.301 25.084 22.594 1.00 54.25 307 GLY A CA 1
ATOM 2354 C C . GLY A 1 307 ? 2.098 25.225 23.549 1.00 54.25 307 GLY A C 1
ATOM 2355 O O . GLY A 1 307 ? 2.173 26.050 24.455 1.00 54.25 307 GLY A O 1
ATOM 2356 N N . VAL A 1 308 ? 1.035 24.421 23.414 1.00 50.62 308 VAL A N 1
ATOM 2357 C CA . VAL A 1 308 ? -0.243 24.580 24.145 1.00 50.62 308 VAL A CA 1
ATOM 2358 C C . VAL A 1 308 ? -0.096 24.388 25.662 1.00 50.62 308 VAL A C 1
ATOM 2360 O O . VAL A 1 308 ? -0.889 24.907 26.435 1.00 50.62 308 VAL A O 1
ATOM 2363 N N . PHE A 1 309 ? 0.966 23.714 26.111 1.00 48.66 309 PHE A N 1
ATOM 2364 C CA . PHE A 1 309 ? 1.285 23.544 27.532 1.00 48.66 309 PHE A CA 1
ATOM 2365 C C . PHE A 1 309 ? 2.754 23.867 27.815 1.00 48.66 309 PHE A C 1
ATOM 2367 O O . PHE A 1 309 ? 3.466 23.081 28.447 1.00 48.66 309 PHE A O 1
ATOM 2374 N N . LYS A 1 310 ? 3.248 25.001 27.300 1.00 45.69 310 LYS A N 1
ATOM 2375 C CA . LYS A 1 310 ? 4.472 25.593 27.850 1.00 45.69 310 LYS A CA 1
ATOM 2376 C C . LYS A 1 310 ? 4.187 25.917 29.313 1.00 45.69 310 LYS A C 1
ATOM 2378 O O . LYS A 1 310 ? 3.292 26.708 29.589 1.00 45.69 310 LYS A O 1
ATOM 2383 N N . ASP A 1 311 ? 4.929 25.274 30.213 1.00 41.53 311 ASP A N 1
ATOM 2384 C CA . ASP A 1 311 ? 4.938 25.585 31.640 1.00 41.53 311 ASP A CA 1
ATOM 2385 C C . ASP A 1 311 ? 5.040 27.110 31.805 1.00 41.53 311 ASP A C 1
ATOM 2387 O O . ASP A 1 311 ? 6.087 27.706 31.531 1.00 41.53 311 ASP A O 1
ATOM 2391 N N . VAL A 1 312 ? 3.942 27.753 32.204 1.00 37.09 312 VAL A N 1
ATOM 2392 C CA . VAL A 1 312 ? 4.022 29.099 32.765 1.00 37.09 312 VAL A CA 1
ATOM 2393 C C . VAL A 1 312 ? 4.671 28.896 34.129 1.00 37.09 312 VAL A C 1
ATOM 2395 O O . VAL A 1 312 ? 4.109 28.214 34.985 1.00 37.09 312 VAL A O 1
ATOM 2398 N N . ARG A 1 313 ? 5.917 29.364 34.244 1.00 31.27 313 ARG A N 1
ATOM 2399 C CA . ARG A 1 313 ? 6.708 29.330 35.480 1.00 31.27 313 ARG A CA 1
ATOM 2400 C C . ARG A 1 313 ? 5.980 29.993 36.638 1.00 31.27 313 ARG A C 1
ATOM 2402 O O . ARG A 1 313 ? 5.340 31.037 36.390 1.00 31.27 313 ARG A O 1
#

Radius of gyration: 35.26 Å; Cα contacts (8 Å, |Δi|>4): 301; chains: 1; bounding box: 64×44×132 Å

Mean predicted aligned error: 18.73 Å

Solvent-accessible surface area (backbone atoms only — not comparable to full-atom values): 18491 Å² total; per-residue (Å²): 138,81,93,80,75,92,73,78,67,77,80,70,72,78,81,83,48,65,65,57,50,52,49,26,54,48,52,51,50,52,53,51,51,52,51,49,52,45,47,55,50,42,54,52,61,56,71,56,71,42,84,46,76,69,47,42,55,49,53,44,53,50,48,54,50,45,52,50,51,47,53,51,50,55,50,47,58,76,69,33,66,68,70,66,75,66,95,66,91,70,77,75,87,71,79,78,90,48,67,68,50,53,50,40,47,52,18,45,53,53,48,53,53,51,52,52,50,41,52,48,51,48,57,66,54,68,63,65,83,42,50,62,70,58,50,50,52,52,51,52,51,52,51,53,55,59,70,51,49,84,74,40,51,78,73,48,46,64,39,54,50,52,52,48,50,52,39,48,51,54,57,66,70,50,62,69,60,82,88,70,82,80,74,95,69,81,82,63,67,90,90,48,49,90,52,77,40,82,44,79,45,81,74,91,57,100,68,66,47,60,41,32,30,21,38,38,90,87,63,44,46,30,38,38,24,36,46,33,77,93,46,63,86,68,41,72,42,52,38,76,56,80,61,63,74,76,53,72,86,48,52,53,69,56,50,47,62,61,34,70,74,44,39,42,62,58,35,64,68,20,60,51,100,44,46,69,54,18,52,54,36,33,42,51,51,52,48,59,52,37,68,65,23,78,86,34,46,65,63,51,53,48,58,67,71,61,54,86,76,63,80,80,126

Nearest PDB structures (foldseek):
  8rhn-assembly1_D  TM=2.435E-01  e=3.500E+00  Homo sapiens
  8iys-assembly1_R  TM=2.797E-01  e=7.114E+00  Homo sapiens
  8q7r-assembly1_A  TM=2.920E-01  e=9.165E+00  Homo sapiens
  5oqp-assembly1_A  TM=2.609E-01  e=6.111E+00  Saccharomyces cerevisiae S288C